Protein AF-A0A395J6R2-F1 (afdb_monomer)

Sequence (219 aa):
MGLDLSGWLDNNPDFTLETESGVTVHLQDKWEYSDIIPLKGLVESKYEFVVHMLEKARDGAREEWFINFMSAVGDPVKKGGSCGESRMNPTVRSKFDWGIKKRYGIIPMDYPELPKDSDLVALMIGCNIETYNPYKTETSLMSLKKNILDTDFPTPIKEMLQENDNDKLHYLMGRQILEAHHETEPGSESIKDEFVKTSATLVTKAFTAFDICPLDKYI

InterPro domains:
  IPR017946 PLC-like phosphodiesterase, TIM beta/alpha-barrel domain superfamily [G3DSA:3.20.20.190] (1-133)

Radius of gyration: 21.24 Å; Cα contacts (8 Å, |Δi|>4): 207; chains: 1; bounding box: 57×48×39 Å

Nearest PDB structures (foldseek):
  2atm-assembly1_A  TM=4.530E-01  e=8.198E+00  Vespula vulgaris
  3nxs-assembly1_A-2  TM=1.986E-01  e=4.940E+00  Mycolicibacterium smegmatis MC2 155

Structure (mmCIF, N/CA/C/O backbone):
data_AF-A0A395J6R2-F1
#
_entry.id   AF-A0A395J6R2-F1
#
loop_
_atom_site.group_PDB
_atom_site.id
_atom_site.type_symbol
_atom_site.label_atom_id
_atom_site.label_alt_id
_atom_site.label_comp_id
_atom_site.label_asym_id
_atom_site.label_entity_id
_atom_site.label_seq_id
_atom_site.pdbx_PDB_ins_code
_atom_site.Cartn_x
_atom_site.Cartn_y
_atom_site.Cartn_z
_atom_site.occupancy
_atom_site.B_iso_or_equiv
_atom_site.auth_seq_id
_atom_site.auth_comp_id
_atom_site.auth_asym_id
_atom_site.auth_atom_id
_atom_site.pdbx_PDB_model_num
ATOM 1 N N . MET A 1 1 ? 2.366 6.967 22.290 1.00 54.06 1 MET A N 1
ATOM 2 C CA . MET A 1 1 ? 2.394 5.525 21.962 1.00 54.06 1 MET A CA 1
ATOM 3 C C . MET A 1 1 ? 3.190 5.350 20.681 1.00 54.06 1 MET A C 1
ATOM 5 O O . MET A 1 1 ? 3.104 6.230 19.833 1.00 54.06 1 MET A O 1
ATOM 9 N N . GLY A 1 2 ? 3.982 4.286 20.561 1.00 76.75 2 GLY A N 1
ATOM 10 C CA . GLY A 1 2 ? 4.777 3.977 19.368 1.00 76.75 2 GLY A CA 1
ATOM 11 C C . GLY A 1 2 ? 4.713 2.484 19.054 1.00 76.75 2 GLY A C 1
ATOM 12 O O . GLY A 1 2 ? 4.334 1.700 19.923 1.00 76.75 2 GLY A O 1
ATOM 13 N N . LEU A 1 3 ? 5.043 2.107 17.818 1.00 84.81 3 LEU A N 1
ATOM 14 C CA . LEU A 1 3 ? 5.215 0.704 17.437 1.00 84.81 3 LEU A CA 1
ATOM 15 C C . LEU A 1 3 ? 6.526 0.185 18.034 1.00 84.81 3 LEU A C 1
ATOM 17 O O . LEU A 1 3 ? 7.556 0.849 17.901 1.00 84.81 3 LEU A O 1
ATOM 21 N N . ASP A 1 4 ? 6.495 -0.988 18.668 1.00 87.38 4 ASP A N 1
ATOM 22 C CA . ASP A 1 4 ? 7.729 -1.698 18.991 1.00 87.38 4 ASP A CA 1
ATOM 23 C C . ASP A 1 4 ? 8.342 -2.230 17.691 1.00 87.38 4 ASP A C 1
ATOM 25 O O . ASP A 1 4 ? 7.798 -3.118 17.034 1.00 87.38 4 ASP A O 1
ATOM 29 N N . LEU A 1 5 ? 9.472 -1.644 17.303 1.00 90.81 5 LEU A N 1
ATOM 30 C CA . LEU A 1 5 ? 10.181 -1.995 16.077 1.00 90.81 5 LEU A CA 1
ATOM 31 C C . LEU A 1 5 ? 11.106 -3.202 16.264 1.00 90.81 5 LEU A C 1
ATOM 33 O O . LEU A 1 5 ? 11.725 -3.635 15.298 1.00 90.81 5 LEU A O 1
ATOM 37 N N . SER A 1 6 ? 11.211 -3.761 17.476 1.00 91.75 6 SER A N 1
ATOM 38 C CA . SER A 1 6 ? 12.058 -4.929 17.741 1.00 91.75 6 SER A CA 1
ATOM 39 C C . SER A 1 6 ? 11.644 -6.161 16.924 1.00 91.75 6 SER A C 1
ATOM 41 O O . SER A 1 6 ? 12.490 -6.989 16.588 1.00 91.75 6 SER A O 1
ATOM 43 N N . GLY A 1 7 ? 10.361 -6.253 16.556 1.00 91.62 7 GLY A N 1
ATOM 44 C CA . GLY A 1 7 ? 9.820 -7.291 15.679 1.00 91.62 7 GLY A CA 1
ATOM 45 C C . GLY A 1 7 ? 9.896 -6.975 14.181 1.00 91.62 7 GLY A C 1
ATOM 46 O O . GLY A 1 7 ? 9.451 -7.797 13.381 1.00 91.62 7 GLY A O 1
ATOM 47 N N . TRP A 1 8 ? 10.407 -5.805 13.777 1.00 95.44 8 TRP A N 1
ATOM 48 C CA . TRP A 1 8 ? 10.474 -5.429 12.364 1.00 95.44 8 TRP A CA 1
ATOM 49 C C . TRP A 1 8 ? 11.476 -6.316 11.629 1.00 95.44 8 TRP A C 1
ATOM 51 O O . TRP A 1 8 ? 12.672 -6.312 11.926 1.00 95.44 8 TRP A O 1
ATOM 61 N N . LEU A 1 9 ? 10.982 -7.091 10.664 1.00 95.88 9 LEU A N 1
ATOM 62 C CA . LEU A 1 9 ? 11.813 -8.004 9.893 1.00 95.88 9 LEU A CA 1
ATOM 63 C C . LEU A 1 9 ? 12.397 -7.277 8.685 1.00 95.88 9 LEU A C 1
ATOM 65 O O . LEU A 1 9 ? 11.661 -6.710 7.880 1.00 95.88 9 LEU A O 1
ATOM 69 N N . ASP A 1 10 ? 13.720 -7.324 8.551 1.00 95.06 10 ASP A N 1
ATOM 70 C CA . ASP A 1 10 ? 14.412 -6.721 7.416 1.00 95.06 10 ASP A CA 1
ATOM 71 C C . ASP A 1 10 ? 14.056 -7.431 6.100 1.00 95.06 10 ASP A C 1
ATOM 73 O O . ASP A 1 10 ? 14.027 -8.665 6.025 1.00 95.06 10 ASP A O 1
ATOM 77 N N . ASN A 1 11 ? 13.794 -6.633 5.063 1.00 94.25 11 ASN A N 1
ATOM 78 C CA . ASN A 1 11 ? 13.577 -7.074 3.687 1.00 94.25 11 ASN A CA 1
ATOM 79 C C . ASN A 1 11 ? 12.521 -8.196 3.545 1.00 94.25 11 ASN A C 1
ATOM 81 O O . ASN A 1 11 ? 12.701 -9.159 2.786 1.00 94.25 11 ASN A O 1
ATOM 85 N N . ASN A 1 12 ? 11.415 -8.086 4.286 1.00 96.44 12 ASN A N 1
ATOM 86 C CA . ASN A 1 12 ? 10.406 -9.134 4.406 1.00 96.44 12 ASN A CA 1
ATOM 87 C C . ASN A 1 12 ? 9.093 -8.765 3.682 1.00 96.44 12 ASN A C 1
ATOM 89 O O . ASN A 1 12 ? 8.535 -7.692 3.918 1.00 96.44 12 ASN A O 1
ATOM 93 N N . PRO A 1 13 ? 8.565 -9.633 2.798 1.00 95.19 13 PRO A N 1
ATOM 94 C CA . PRO A 1 13 ? 7.379 -9.315 2.013 1.00 95.19 13 PRO A CA 1
ATOM 95 C C . PRO A 1 13 ? 6.057 -9.359 2.784 1.00 95.19 13 PRO A C 1
ATOM 97 O O . PRO A 1 13 ? 5.087 -8.811 2.275 1.00 95.19 13 PRO A O 1
ATOM 100 N N . ASP A 1 14 ? 5.982 -10.023 3.938 1.00 96.44 14 ASP A N 1
ATOM 101 C CA . ASP A 1 14 ? 4.726 -10.214 4.671 1.00 96.44 14 ASP A CA 1
ATOM 102 C C . ASP A 1 14 ? 5.025 -10.631 6.117 1.00 96.44 14 ASP A C 1
ATOM 104 O O . ASP A 1 14 ? 5.373 -11.782 6.392 1.00 96.44 14 ASP A O 1
ATOM 108 N N . PHE A 1 15 ? 4.907 -9.692 7.053 1.00 96.75 15 PHE A N 1
ATOM 109 C CA . PHE A 1 15 ? 5.053 -9.968 8.480 1.00 96.75 15 PHE A CA 1
ATOM 110 C C . PHE A 1 15 ? 4.021 -9.207 9.303 1.00 96.75 15 PHE A C 1
ATOM 112 O O . PHE A 1 15 ? 3.272 -8.372 8.800 1.00 96.75 15 PHE A O 1
ATOM 119 N N . THR A 1 16 ? 3.901 -9.565 10.577 1.00 97.00 16 THR A N 1
ATOM 120 C CA . THR A 1 16 ? 2.887 -9.004 11.470 1.00 97.00 16 THR A CA 1
ATOM 121 C C . THR A 1 16 ? 3.512 -8.641 12.804 1.00 97.00 16 THR A C 1
ATOM 123 O O . THR A 1 16 ? 4.334 -9.390 13.330 1.00 97.00 16 THR A O 1
ATOM 126 N N . LEU A 1 17 ? 3.121 -7.486 13.330 1.00 95.56 17 LEU A N 1
ATOM 127 C CA . LEU A 1 17 ? 3.471 -7.003 14.657 1.00 95.56 17 LEU A CA 1
ATOM 128 C C . LEU A 1 17 ? 2.203 -6.936 15.502 1.00 95.56 17 LEU A C 1
ATOM 130 O O . LEU A 1 17 ? 1.142 -6.563 15.006 1.00 95.56 17 LEU A O 1
ATOM 134 N N . GLU A 1 18 ? 2.328 -7.257 16.782 1.00 94.88 18 GLU A N 1
ATOM 135 C CA . GLU A 1 18 ? 1.278 -7.029 17.771 1.00 94.88 18 GLU A CA 1
ATOM 136 C C . GLU A 1 18 ? 1.744 -5.911 18.698 1.00 94.88 18 GLU A C 1
ATOM 138 O O . GLU A 1 18 ? 2.842 -5.970 19.254 1.00 94.88 18 GLU A O 1
ATOM 143 N N . THR A 1 19 ? 0.935 -4.867 18.850 1.00 90.50 19 THR A N 1
ATOM 144 C CA . THR A 1 19 ? 1.230 -3.812 19.823 1.00 90.50 19 THR A CA 1
ATOM 145 C C . THR A 1 19 ? 0.916 -4.283 21.242 1.00 90.50 19 THR A C 1
ATOM 147 O O . THR A 1 19 ? 0.110 -5.187 21.451 1.00 90.50 19 THR A O 1
ATOM 150 N N . GLU A 1 20 ? 1.459 -3.600 22.254 1.00 89.94 20 GLU A N 1
ATOM 151 C CA . GLU A 1 20 ? 1.103 -3.850 23.664 1.00 89.94 20 GLU A CA 1
ATOM 152 C C . GLU A 1 20 ? -0.405 -3.697 23.943 1.00 89.94 20 GLU A C 1
ATOM 154 O O . GLU A 1 20 ? -0.937 -4.286 24.882 1.00 89.94 20 GLU A O 1
ATOM 159 N N . SER A 1 21 ? -1.107 -2.913 23.117 1.00 89.69 21 SER A N 1
ATOM 160 C CA . SER A 1 21 ? -2.558 -2.720 23.177 1.00 89.69 21 SER A CA 1
ATOM 161 C C . SER A 1 21 ? -3.366 -3.785 22.423 1.00 89.69 21 SER A C 1
ATOM 163 O O . SER A 1 21 ? -4.586 -3.654 22.341 1.00 89.69 21 SER A O 1
ATOM 165 N N . GLY A 1 22 ? -2.716 -4.813 21.867 1.00 91.06 22 GLY A N 1
ATOM 166 C CA . GLY A 1 22 ? -3.361 -5.892 21.117 1.00 91.06 22 GLY A CA 1
ATOM 167 C C . GLY A 1 22 ? -3.818 -5.494 19.712 1.00 91.06 22 GLY A C 1
ATOM 168 O O . GLY A 1 22 ? -4.747 -6.097 19.183 1.00 91.06 22 GLY A O 1
ATOM 169 N N . VAL A 1 23 ? -3.220 -4.455 19.118 1.00 92.00 23 VAL A N 1
ATOM 170 C CA . VAL A 1 23 ? -3.475 -4.091 17.718 1.00 92.00 23 VAL A CA 1
ATOM 171 C C . VAL A 1 23 ? -2.556 -4.913 16.825 1.00 92.00 23 VAL A C 1
ATOM 173 O O . VAL A 1 23 ? -1.333 -4.847 16.960 1.00 92.00 23 VAL A O 1
ATOM 176 N N . THR A 1 24 ? -3.148 -5.642 15.885 1.00 96.25 24 THR A N 1
ATOM 177 C CA . THR A 1 24 ? -2.422 -6.400 14.866 1.00 96.25 24 THR A CA 1
ATOM 178 C C . THR A 1 24 ? -2.091 -5.489 13.681 1.00 96.25 24 THR A C 1
ATOM 180 O O . THR A 1 24 ? -2.974 -4.871 13.079 1.00 96.25 24 THR A O 1
ATOM 183 N N . VAL A 1 25 ? -0.806 -5.391 13.341 1.00 97.19 25 VAL A N 1
ATOM 184 C CA . VAL A 1 25 ? -0.290 -4.593 12.223 1.00 97.19 25 VAL A CA 1
ATOM 185 C C . VAL A 1 25 ? 0.370 -5.525 11.219 1.00 97.19 25 VAL A C 1
ATOM 187 O O . VAL A 1 25 ? 1.369 -6.159 11.537 1.00 97.19 25 VAL A O 1
ATOM 190 N N . HIS A 1 26 ? -0.155 -5.591 10.002 1.00 98.00 26 HIS A N 1
ATOM 191 C CA . HIS A 1 26 ? 0.427 -6.323 8.882 1.00 98.00 26 HIS A CA 1
ATOM 192 C C . HIS A 1 26 ? 1.330 -5.401 8.063 1.00 98.00 26 HIS A C 1
ATOM 194 O O . HIS A 1 26 ? 0.938 -4.282 7.724 1.00 98.00 26 HIS A O 1
ATOM 200 N N . LEU A 1 27 ? 2.533 -5.865 7.734 1.00 97.69 27 LEU A N 1
ATOM 201 C CA . LEU A 1 27 ? 3.539 -5.084 7.025 1.00 97.69 27 LEU A CA 1
ATOM 202 C C . LEU A 1 27 ? 4.103 -5.841 5.824 1.00 97.69 27 LEU A C 1
ATOM 204 O O . LEU A 1 27 ? 4.350 -7.045 5.878 1.00 97.69 27 LEU A O 1
ATOM 208 N N . GLN A 1 28 ? 4.322 -5.095 4.746 1.00 97.56 28 GLN A N 1
ATOM 209 C CA . GLN A 1 28 ? 5.011 -5.513 3.528 1.00 97.56 28 GLN A CA 1
ATOM 210 C C . GLN A 1 28 ? 6.213 -4.580 3.362 1.00 97.56 28 GLN A C 1
ATOM 212 O O . GLN A 1 28 ? 6.020 -3.408 3.051 1.00 97.56 28 GLN A O 1
ATOM 217 N N . ASP A 1 29 ? 7.434 -5.081 3.563 1.00 96.69 29 ASP A N 1
ATOM 218 C CA . ASP A 1 29 ? 8.677 -4.295 3.471 1.00 96.69 29 ASP A CA 1
ATOM 219 C C . ASP A 1 29 ? 9.783 -5.051 2.708 1.00 96.69 29 ASP A C 1
ATOM 221 O O . ASP A 1 29 ? 10.951 -5.122 3.089 1.00 96.69 29 ASP A O 1
ATOM 225 N N . LYS A 1 30 ? 9.408 -5.676 1.585 1.00 95.19 30 LYS A N 1
ATOM 226 C CA . LYS A 1 30 ? 10.382 -6.231 0.631 1.00 95.19 30 LYS A CA 1
ATOM 227 C C . LYS A 1 30 ? 10.974 -5.097 -0.203 1.00 95.19 30 LYS A C 1
ATOM 229 O O . LYS A 1 30 ? 10.394 -4.747 -1.238 1.00 95.19 30 LYS A O 1
ATOM 234 N N . TRP A 1 31 ? 12.088 -4.524 0.239 1.00 91.81 31 TRP A N 1
ATOM 235 C CA . TRP A 1 31 ? 12.719 -3.377 -0.419 1.00 91.81 31 TRP A CA 1
ATOM 236 C C . TRP A 1 31 ? 13.971 -3.751 -1.229 1.00 91.81 31 TRP A C 1
ATOM 238 O O . TRP A 1 31 ? 14.209 -3.131 -2.261 1.00 91.81 31 TRP A O 1
ATOM 248 N N . GLU A 1 32 ? 14.731 -4.778 -0.841 1.00 89.56 32 GLU A N 1
ATOM 249 C CA . GLU A 1 32 ? 16.011 -5.124 -1.478 1.00 89.56 32 GLU A CA 1
ATOM 250 C C . GLU A 1 32 ? 15.903 -6.346 -2.406 1.00 89.56 32 GLU A C 1
ATOM 252 O O . GLU A 1 32 ? 15.425 -7.422 -2.022 1.00 89.56 32 GLU A O 1
ATOM 257 N N . TYR A 1 33 ? 16.434 -6.187 -3.621 1.00 86.62 33 TYR A N 1
ATOM 258 C CA . TYR A 1 33 ? 16.536 -7.220 -4.651 1.00 86.62 33 TYR A CA 1
ATOM 259 C C . TYR A 1 33 ? 18.014 -7.442 -5.005 1.00 86.62 33 TYR A C 1
ATOM 261 O O . TYR A 1 33 ? 18.648 -6.583 -5.616 1.00 86.62 33 TYR A O 1
ATOM 269 N N . SER A 1 34 ? 18.558 -8.594 -4.595 1.00 72.12 34 SER A N 1
ATOM 270 C CA . SER A 1 34 ? 19.994 -8.919 -4.643 1.00 72.12 34 SER A CA 1
ATOM 271 C C . SER A 1 34 ? 20.521 -9.291 -6.030 1.00 72.12 34 SER A C 1
ATOM 273 O O . SER A 1 34 ? 21.713 -9.152 -6.300 1.00 72.12 34 SER A O 1
ATOM 275 N N . ASP A 1 35 ? 19.653 -9.785 -6.912 1.00 76.12 35 ASP A N 1
ATOM 276 C CA . ASP A 1 35 ? 20.041 -10.181 -8.261 1.00 76.12 35 ASP A CA 1
ATOM 277 C C . ASP A 1 35 ? 19.964 -8.994 -9.225 1.00 76.12 35 ASP A C 1
ATOM 279 O O . ASP A 1 35 ? 19.146 -8.084 -9.072 1.00 76.12 35 ASP A O 1
ATOM 283 N N . ILE A 1 36 ? 20.789 -9.023 -10.278 1.00 75.19 36 ILE A N 1
ATOM 284 C CA . ILE A 1 36 ? 20.679 -8.080 -11.397 1.00 75.19 36 ILE A CA 1
ATOM 285 C C . ILE A 1 36 ? 19.388 -8.403 -12.157 1.00 75.19 36 ILE A C 1
ATOM 287 O O . ILE A 1 36 ? 19.389 -9.110 -13.166 1.00 75.19 36 ILE A O 1
ATOM 291 N N . ILE A 1 37 ? 18.272 -7.886 -11.661 1.00 78.62 37 ILE A N 1
ATOM 292 C CA . ILE A 1 37 ? 16.962 -8.034 -12.274 1.00 78.62 37 ILE A CA 1
ATOM 293 C C . ILE A 1 37 ? 16.722 -6.797 -13.149 1.00 78.62 37 ILE A C 1
ATOM 295 O O . ILE A 1 37 ? 16.929 -5.663 -12.706 1.00 78.62 37 ILE A O 1
ATOM 299 N N . PRO A 1 38 ? 16.297 -6.962 -14.415 1.00 83.62 38 PRO A N 1
ATOM 300 C CA . PRO A 1 38 ? 15.843 -5.835 -15.216 1.00 83.62 38 PRO A CA 1
ATOM 301 C C . PRO A 1 38 ? 14.736 -5.073 -14.484 1.00 83.62 38 PRO A C 1
ATOM 303 O O . PRO A 1 38 ? 13.875 -5.690 -13.867 1.00 83.62 38 PRO A O 1
ATOM 306 N N . LEU A 1 39 ? 14.682 -3.748 -14.639 1.00 82.56 39 LEU A N 1
ATOM 307 C CA . LEU A 1 39 ? 13.658 -2.900 -14.013 1.00 82.56 39 LEU A CA 1
ATOM 308 C C . LEU A 1 39 ? 12.234 -3.472 -14.129 1.00 82.56 39 LEU A C 1
ATOM 310 O O . LEU A 1 39 ? 11.468 -3.448 -13.173 1.00 82.56 39 LEU A O 1
ATOM 314 N N . LYS A 1 40 ? 11.886 -4.019 -15.299 1.00 86.00 40 LYS A N 1
ATOM 315 C CA . LYS A 1 40 ? 10.589 -4.662 -15.519 1.00 86.00 40 LYS A CA 1
ATOM 316 C C . LYS A 1 40 ? 10.335 -5.818 -14.538 1.00 86.00 40 LYS A C 1
ATOM 318 O O . LYS A 1 40 ? 9.261 -5.863 -13.959 1.00 86.00 40 LYS A O 1
ATOM 323 N N . GLY A 1 41 ? 11.316 -6.698 -14.335 1.00 87.25 41 GLY A N 1
ATOM 324 C CA . GLY A 1 41 ? 11.200 -7.827 -13.410 1.00 87.25 41 GLY A CA 1
ATOM 325 C C . GLY A 1 41 ? 11.157 -7.391 -11.944 1.00 87.25 41 GLY A C 1
ATOM 326 O O . GLY A 1 41 ? 10.412 -7.974 -11.167 1.00 87.25 41 GLY A O 1
ATOM 327 N N . LEU A 1 42 ? 11.881 -6.325 -11.578 1.00 88.81 42 LEU A N 1
ATOM 328 C CA . LEU A 1 42 ? 11.790 -5.732 -10.238 1.00 88.81 42 LEU A CA 1
ATOM 329 C C . LEU A 1 42 ? 10.377 -5.200 -9.982 1.00 88.81 42 LEU A C 1
ATOM 331 O O . LEU A 1 42 ? 9.774 -5.525 -8.964 1.00 88.81 42 LEU A O 1
ATOM 335 N N . VAL A 1 43 ? 9.831 -4.424 -10.926 1.00 90.31 43 VAL A N 1
ATOM 336 C CA . VAL A 1 43 ? 8.470 -3.883 -10.813 1.00 90.31 43 VAL A CA 1
ATOM 337 C C . VAL A 1 43 ? 7.442 -5.008 -10.755 1.00 90.31 43 VAL A C 1
ATOM 339 O O . VAL A 1 43 ? 6.553 -4.940 -9.922 1.00 90.31 43 VAL A O 1
ATOM 342 N N . GLU A 1 44 ? 7.560 -6.041 -11.592 1.00 91.75 44 GLU A N 1
ATOM 343 C CA . GLU A 1 44 ? 6.645 -7.192 -11.576 1.00 91.75 44 GLU A CA 1
ATOM 344 C C . GLU A 1 44 ? 6.683 -7.934 -10.233 1.00 91.75 44 GLU A C 1
ATOM 346 O O . GLU A 1 44 ? 5.631 -8.140 -9.636 1.00 91.75 44 GLU A O 1
ATOM 351 N N . SER A 1 45 ? 7.870 -8.245 -9.704 1.00 92.25 45 SER A N 1
ATOM 352 C CA . SER A 1 45 ? 7.992 -8.952 -8.423 1.00 92.25 45 SER A CA 1
ATOM 353 C C . SER A 1 45 ? 7.509 -8.114 -7.236 1.00 92.25 45 SER A C 1
ATOM 355 O O . SER A 1 45 ? 6.758 -8.606 -6.397 1.00 92.25 45 SER A O 1
ATOM 357 N N . LYS A 1 46 ? 7.883 -6.831 -7.169 1.00 94.75 46 LYS A N 1
ATOM 358 C CA . LYS A 1 46 ? 7.425 -5.943 -6.093 1.00 94.75 46 LYS A CA 1
ATOM 359 C C . LYS A 1 46 ? 5.921 -5.684 -6.172 1.00 94.75 46 LYS A C 1
ATOM 361 O O . LYS A 1 46 ? 5.264 -5.635 -5.135 1.00 94.75 46 LYS A O 1
ATOM 366 N N . TYR A 1 47 ? 5.375 -5.552 -7.381 1.00 95.75 47 TYR A N 1
ATOM 367 C CA . TYR A 1 47 ? 3.944 -5.362 -7.606 1.00 95.75 47 TYR A CA 1
ATOM 368 C C . TYR A 1 47 ? 3.116 -6.495 -6.991 1.00 95.75 47 TYR A C 1
ATOM 370 O O . TYR A 1 47 ? 2.106 -6.208 -6.358 1.00 95.75 47 TYR A O 1
ATOM 378 N N . GLU A 1 48 ? 3.551 -7.752 -7.109 1.00 96.94 48 GLU A N 1
ATOM 379 C CA . GLU A 1 48 ? 2.843 -8.892 -6.509 1.00 96.94 48 GLU A CA 1
ATOM 380 C C . GLU A 1 48 ? 2.728 -8.765 -4.984 1.00 96.94 48 GLU A C 1
ATOM 382 O O . GLU A 1 48 ? 1.638 -8.932 -4.436 1.00 96.94 48 GLU A O 1
ATOM 387 N N . PHE A 1 49 ? 3.811 -8.389 -4.295 1.00 97.31 49 PHE A N 1
ATOM 388 C CA . PHE A 1 49 ? 3.768 -8.180 -2.844 1.00 97.31 49 PHE A CA 1
ATOM 389 C C . PHE A 1 49 ? 2.882 -6.998 -2.446 1.00 97.31 49 PHE A C 1
ATOM 391 O O . PHE A 1 49 ? 2.122 -7.093 -1.481 1.00 97.31 49 PHE A O 1
ATOM 398 N N . VAL A 1 50 ? 2.955 -5.897 -3.202 1.00 97.31 50 VAL A N 1
ATOM 399 C CA . VAL A 1 50 ? 2.118 -4.717 -2.963 1.00 97.31 50 VAL A CA 1
ATOM 400 C C . VAL A 1 50 ? 0.644 -5.077 -3.130 1.00 97.31 50 VAL A C 1
ATOM 402 O O . VAL A 1 50 ? -0.148 -4.790 -2.237 1.00 97.31 50 VAL A O 1
ATOM 405 N N . VAL A 1 51 ? 0.267 -5.736 -4.228 1.00 97.88 51 VAL A N 1
ATOM 406 C CA . VAL A 1 51 ? -1.122 -6.146 -4.485 1.00 97.88 51 VAL A CA 1
ATOM 407 C C . VAL A 1 51 ? -1.633 -7.080 -3.401 1.00 97.88 51 VAL A C 1
ATOM 409 O O . VAL A 1 51 ? -2.706 -6.830 -2.864 1.00 97.88 51 VAL A O 1
ATOM 412 N N . HIS A 1 52 ? -0.853 -8.090 -3.020 1.00 98.12 52 HIS A N 1
ATOM 413 C CA . HIS A 1 52 ? -1.237 -9.019 -1.957 1.00 98.12 52 HIS A CA 1
ATOM 414 C C . HIS A 1 52 ? -1.581 -8.292 -0.649 1.00 98.12 52 HIS A C 1
ATOM 416 O O . HIS A 1 52 ? -2.608 -8.573 -0.030 1.00 98.12 52 HIS A O 1
ATOM 422 N N . MET A 1 53 ? -0.780 -7.299 -0.249 1.00 98.25 53 MET A N 1
ATOM 423 C CA . MET A 1 53 ? -1.062 -6.514 0.956 1.00 98.25 53 MET A CA 1
ATOM 424 C C . MET A 1 53 ? -2.247 -5.543 0.778 1.00 98.25 53 MET A C 1
ATOM 426 O O . MET A 1 53 ? -3.010 -5.341 1.722 1.00 98.25 53 MET A O 1
ATOM 430 N N . LEU A 1 54 ? -2.466 -4.984 -0.422 1.00 98.00 54 LEU A N 1
ATOM 431 C CA . LEU A 1 54 ? -3.665 -4.182 -0.726 1.00 98.00 54 LEU A CA 1
ATOM 432 C C . LEU A 1 54 ? -4.947 -5.020 -0.622 1.00 98.00 54 LEU A C 1
ATOM 434 O O . LEU A 1 54 ? -5.945 -4.548 -0.081 1.00 98.00 54 LEU A O 1
ATOM 438 N N . GLU A 1 55 ? -4.929 -6.255 -1.122 1.00 97.81 55 GLU A N 1
ATOM 439 C CA . GLU A 1 55 ? -6.064 -7.179 -1.036 1.00 97.81 55 GLU A CA 1
ATOM 440 C C . GLU A 1 55 ? -6.323 -7.616 0.405 1.00 97.81 55 GLU A C 1
ATOM 442 O O . GLU A 1 55 ? -7.463 -7.561 0.866 1.00 97.81 55 GLU A O 1
ATOM 447 N N . LYS A 1 56 ? -5.265 -7.935 1.161 1.00 97.81 56 LYS A N 1
ATOM 448 C CA . LYS A 1 56 ? -5.372 -8.168 2.606 1.00 97.81 56 LYS A CA 1
ATOM 449 C C . LYS A 1 56 ? -6.005 -6.980 3.330 1.00 97.81 56 LYS A C 1
ATOM 451 O O . LYS A 1 56 ? -6.926 -7.175 4.112 1.00 97.81 56 LYS A O 1
ATOM 456 N N . ALA A 1 57 ? -5.577 -5.752 3.040 1.00 97.38 57 ALA A N 1
ATOM 457 C CA . ALA A 1 57 ? -6.141 -4.555 3.666 1.00 97.38 57 ALA A CA 1
ATOM 458 C C . ALA A 1 57 ? -7.619 -4.324 3.301 1.00 97.38 57 ALA A C 1
ATOM 460 O O . ALA A 1 57 ? -8.410 -3.888 4.152 1.00 97.38 57 ALA A O 1
ATOM 461 N N . ARG A 1 58 ? -7.978 -4.638 2.046 1.00 96.12 58 ARG A N 1
ATOM 462 C CA . ARG A 1 58 ? -9.340 -4.550 1.500 1.00 96.12 58 ARG A CA 1
ATOM 463 C C . ARG A 1 58 ? -10.303 -5.482 2.220 1.00 96.12 58 ARG A C 1
ATOM 465 O O . ARG A 1 58 ? -11.447 -5.086 2.454 1.00 96.12 58 ARG A O 1
ATOM 472 N N . ASP A 1 59 ? -9.834 -6.682 2.542 1.00 96.50 59 ASP A N 1
ATOM 473 C CA . ASP A 1 59 ? -10.652 -7.771 3.074 1.00 96.50 59 ASP A CA 1
ATOM 474 C C . ASP A 1 59 ? -10.451 -7.989 4.594 1.00 96.50 59 ASP A C 1
ATOM 476 O O . ASP A 1 59 ? -11.206 -8.738 5.213 1.00 96.50 59 ASP A O 1
ATOM 480 N N . GLY A 1 60 ? -9.473 -7.311 5.206 1.00 95.31 60 GLY A N 1
ATOM 481 C CA . GLY A 1 60 ? -9.120 -7.425 6.624 1.00 95.31 60 GLY A CA 1
ATOM 482 C C . GLY A 1 60 ? -10.103 -6.761 7.594 1.00 95.31 60 GLY A C 1
ATOM 483 O O . GLY A 1 60 ? -10.959 -5.958 7.207 1.00 95.31 60 GLY A O 1
ATOM 484 N N . ALA A 1 61 ? -9.942 -7.044 8.888 1.00 94.56 61 ALA A N 1
ATOM 485 C CA . ALA A 1 61 ? -10.808 -6.534 9.955 1.00 94.56 61 ALA A CA 1
ATOM 486 C C . ALA A 1 61 ? -10.535 -5.055 10.275 1.00 94.56 61 ALA A C 1
ATOM 488 O O . ALA A 1 61 ? -9.424 -4.561 10.081 1.00 94.56 61 ALA A O 1
ATOM 489 N N . ARG A 1 62 ? -11.534 -4.311 10.771 1.00 90.94 62 ARG A N 1
ATOM 490 C CA . ARG A 1 62 ? -11.426 -2.852 10.993 1.00 90.94 62 ARG A CA 1
ATOM 491 C C . ARG A 1 62 ? -10.332 -2.489 12.004 1.00 90.94 62 ARG A C 1
ATOM 493 O O . ARG A 1 62 ? -9.747 -1.415 11.909 1.00 90.94 62 ARG A O 1
ATOM 500 N N . GLU A 1 63 ? -10.076 -3.392 12.937 1.00 92.81 63 GLU A N 1
ATOM 501 C CA . GLU A 1 63 ? -9.122 -3.278 14.034 1.00 92.81 63 GLU A CA 1
ATOM 502 C C . GLU A 1 63 ? -7.680 -3.580 13.593 1.00 92.81 63 GLU A C 1
ATOM 504 O O . GLU A 1 63 ? -6.738 -3.187 14.278 1.00 92.81 63 GLU A O 1
ATOM 509 N N . GLU A 1 64 ? -7.508 -4.228 12.438 1.00 95.62 64 GLU A N 1
ATOM 510 C CA . GLU A 1 64 ? -6.207 -4.538 11.847 1.00 95.62 64 GLU A CA 1
ATOM 511 C C . GLU A 1 64 ? -5.661 -3.348 11.053 1.00 95.62 64 GLU A C 1
ATOM 513 O O . GLU A 1 64 ? -6.389 -2.641 10.340 1.00 95.62 64 GLU A O 1
ATOM 518 N N . TRP A 1 65 ? -4.349 -3.157 11.150 1.00 96.88 65 TRP A N 1
ATOM 519 C CA . TRP A 1 65 ? -3.610 -2.128 10.430 1.00 96.88 65 TRP A CA 1
ATOM 520 C C . TRP A 1 65 ? -2.766 -2.765 9.337 1.00 96.88 65 TRP A C 1
ATOM 522 O O . TRP A 1 65 ? -2.261 -3.870 9.494 1.00 96.88 65 TRP A O 1
ATOM 532 N N . PHE A 1 66 ? -2.593 -2.050 8.232 1.00 97.81 66 PHE A N 1
ATOM 533 C CA . PHE A 1 66 ? -1.853 -2.533 7.071 1.00 97.81 66 PHE A CA 1
ATOM 534 C C . PHE A 1 66 ? -0.890 -1.440 6.628 1.00 97.81 66 PHE A C 1
ATOM 536 O O . PHE A 1 66 ? -1.323 -0.309 6.401 1.00 97.81 66 PHE A O 1
ATOM 543 N N . ILE A 1 67 ? 0.397 -1.764 6.525 1.00 97.75 67 ILE A N 1
ATOM 544 C CA . ILE A 1 67 ? 1.447 -0.863 6.047 1.00 97.75 67 ILE A CA 1
ATOM 545 C C . ILE A 1 67 ? 2.118 -1.520 4.844 1.00 97.75 67 ILE A C 1
ATOM 547 O O . ILE A 1 67 ? 2.679 -2.610 4.947 1.00 97.75 67 ILE A O 1
ATOM 551 N N . ASN A 1 68 ? 2.039 -0.865 3.693 1.00 97.88 68 ASN A N 1
ATOM 552 C CA . ASN A 1 68 ? 2.436 -1.444 2.419 1.00 97.88 68 ASN A CA 1
ATOM 553 C C . ASN A 1 68 ? 3.432 -0.538 1.697 1.00 97.88 68 ASN A C 1
ATOM 555 O O . ASN A 1 68 ? 3.037 0.430 1.046 1.00 97.88 68 ASN A O 1
ATOM 559 N N . PHE A 1 69 ? 4.723 -0.826 1.840 1.00 96.62 69 PHE A N 1
ATOM 560 C CA . PHE A 1 69 ? 5.766 -0.019 1.220 1.00 96.62 69 PHE A CA 1
ATOM 561 C C . PHE A 1 69 ? 5.805 -0.284 -0.283 1.00 96.62 69 PHE A C 1
ATOM 563 O O . PHE A 1 69 ? 6.091 -1.392 -0.720 1.00 96.62 69 PHE A O 1
ATOM 570 N N . MET A 1 70 ? 5.574 0.737 -1.106 1.00 94.12 70 MET A N 1
ATOM 571 C CA . MET A 1 70 ? 5.701 0.600 -2.564 1.00 94.12 70 MET A CA 1
ATOM 572 C C . MET A 1 70 ? 7.144 0.766 -3.055 1.00 94.12 70 MET A C 1
ATOM 574 O O . MET A 1 70 ? 7.460 0.372 -4.180 1.00 94.12 70 MET A O 1
ATOM 578 N N . SER A 1 71 ? 8.015 1.312 -2.209 1.00 90.94 71 SER A N 1
ATOM 579 C CA . SER A 1 71 ? 9.429 1.538 -2.489 1.00 90.94 71 SER A CA 1
ATOM 580 C C . SER A 1 71 ? 10.210 0.229 -2.631 1.00 90.94 71 SER A C 1
ATOM 582 O O . SER A 1 71 ? 9.917 -0.789 -1.992 1.00 90.94 71 SER A O 1
ATOM 584 N N . ALA A 1 72 ? 11.203 0.243 -3.518 1.00 89.00 72 ALA A N 1
ATOM 585 C CA . ALA A 1 72 ? 12.141 -0.854 -3.712 1.00 89.00 72 ALA A CA 1
ATOM 586 C C . ALA A 1 72 ? 13.433 -0.340 -4.351 1.00 89.00 72 ALA A C 1
ATOM 588 O O . ALA A 1 72 ? 13.405 0.498 -5.254 1.00 89.00 72 ALA A O 1
ATOM 589 N N . VAL A 1 73 ? 14.561 -0.908 -3.9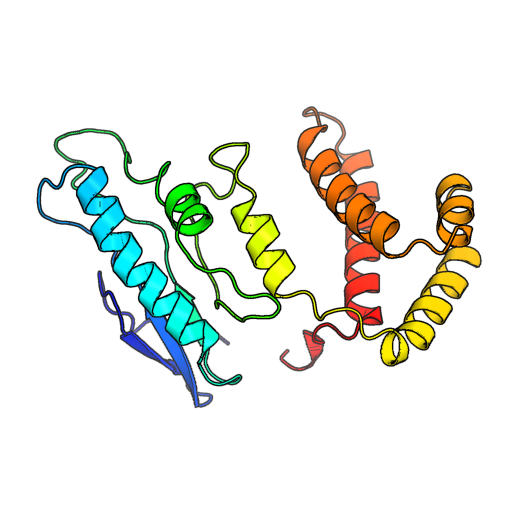36 1.00 83.00 73 VAL A N 1
ATOM 590 C CA . VAL A 1 73 ? 15.883 -0.625 -4.493 1.00 83.00 73 VAL A CA 1
ATOM 591 C C . VAL A 1 73 ? 16.445 -1.879 -5.162 1.00 83.00 73 VAL A C 1
ATOM 593 O O . VAL A 1 73 ? 16.319 -3.000 -4.665 1.00 83.00 73 VAL A O 1
ATOM 596 N N . GLY A 1 74 ? 17.061 -1.689 -6.327 1.00 75.25 74 GLY A N 1
ATOM 597 C CA . GLY A 1 74 ? 17.937 -2.692 -6.938 1.00 75.25 74 GLY A CA 1
ATOM 598 C C . GLY A 1 74 ? 19.399 -2.402 -6.599 1.00 75.25 74 GLY A C 1
ATOM 599 O O . GLY A 1 74 ? 19.703 -1.300 -6.145 1.00 75.25 74 GLY A O 1
ATOM 600 N N . ASP A 1 75 ? 20.297 -3.362 -6.854 1.00 63.41 75 ASP A N 1
ATOM 601 C CA . ASP A 1 75 ? 21.744 -3.216 -6.616 1.00 63.41 75 ASP A CA 1
ATOM 602 C C . ASP A 1 75 ? 22.295 -1.885 -7.195 1.00 63.41 75 ASP A C 1
ATOM 604 O O . ASP A 1 75 ? 22.375 -1.721 -8.424 1.00 63.41 75 ASP A O 1
ATOM 608 N N . PRO A 1 76 ? 22.697 -0.928 -6.333 1.00 55.28 76 PRO A N 1
ATOM 609 C CA . PRO A 1 76 ? 23.158 0.392 -6.755 1.00 55.28 76 PRO A CA 1
ATOM 610 C C . PRO A 1 76 ? 24.560 0.360 -7.385 1.00 55.28 76 PRO A C 1
ATOM 612 O O . PRO A 1 76 ? 24.967 1.327 -8.033 1.00 55.28 76 PRO A O 1
ATOM 615 N N . VAL A 1 77 ? 25.316 -0.736 -7.231 1.00 51.16 77 VAL A N 1
ATOM 616 C CA . VAL A 1 77 ? 26.763 -0.773 -7.501 1.00 51.16 77 VAL A CA 1
ATOM 617 C C . VAL A 1 77 ? 27.096 -0.856 -8.997 1.00 51.16 77 VAL A C 1
ATOM 619 O O . VAL A 1 77 ? 28.214 -0.528 -9.395 1.00 51.16 77 VAL A O 1
ATOM 622 N N . LYS A 1 78 ? 26.149 -1.229 -9.874 1.00 53.56 78 LYS A N 1
ATOM 623 C CA . LYS A 1 78 ? 26.419 -1.346 -11.328 1.00 53.56 78 LYS A CA 1
ATOM 624 C C . LYS A 1 78 ? 25.652 -0.387 -12.231 1.00 53.56 78 LYS A C 1
ATOM 626 O O . LYS A 1 78 ? 26.046 -0.225 -13.387 1.00 53.56 78 LYS A O 1
ATOM 631 N N . LYS A 1 79 ? 24.605 0.280 -11.743 1.00 46.16 79 LYS A N 1
ATOM 632 C CA . LYS A 1 79 ? 23.901 1.346 -12.472 1.00 46.16 79 LYS A CA 1
ATOM 633 C C . LYS A 1 79 ? 23.414 2.375 -11.457 1.00 46.16 79 LYS A C 1
ATOM 635 O O . LYS A 1 79 ? 22.441 2.124 -10.764 1.00 46.16 79 LYS A O 1
ATOM 640 N N . GLY A 1 80 ? 24.112 3.508 -11.370 1.00 43.75 80 GLY A N 1
ATOM 641 C CA . GLY A 1 80 ? 23.818 4.616 -10.455 1.00 43.75 80 GLY A CA 1
ATOM 642 C C . GLY A 1 80 ? 22.511 5.338 -10.778 1.00 43.75 80 GLY A C 1
ATOM 643 O O . GLY A 1 80 ? 22.517 6.481 -11.220 1.00 43.75 80 GLY A O 1
ATOM 644 N N . GLY A 1 81 ? 21.390 4.660 -10.585 1.00 47.28 81 GLY A N 1
ATOM 645 C CA . GLY A 1 81 ? 20.070 5.224 -10.755 1.00 47.28 81 GLY A CA 1
ATOM 646 C C . GLY A 1 81 ? 19.061 4.309 -10.102 1.00 47.28 81 GLY A C 1
ATOM 647 O O . GLY A 1 81 ? 18.985 3.120 -10.406 1.00 47.28 81 GLY A O 1
ATOM 648 N N . SER A 1 82 ? 18.268 4.889 -9.226 1.00 52.44 82 SER A N 1
ATOM 649 C CA . SER A 1 82 ? 17.095 4.325 -8.593 1.00 52.44 82 SER A CA 1
ATOM 650 C C . SER A 1 82 ? 15.954 4.104 -9.606 1.00 52.44 82 SER A C 1
ATOM 652 O O . SER A 1 82 ? 14.827 4.571 -9.495 1.00 52.44 82 SER A O 1
ATOM 654 N N . CYS A 1 83 ? 16.251 3.364 -10.678 1.00 48.69 83 CYS A N 1
ATOM 655 C CA . CYS A 1 83 ? 15.398 3.242 -11.855 1.00 48.69 83 CYS A CA 1
ATOM 656 C C . CYS A 1 83 ? 14.052 2.539 -11.588 1.00 48.69 83 CYS A C 1
ATOM 658 O O . CYS A 1 83 ? 13.196 2.569 -12.470 1.00 48.69 83 CYS A O 1
ATOM 660 N N . GLY A 1 84 ? 13.857 1.943 -10.402 1.00 51.19 84 GLY A N 1
ATOM 661 C CA . GLY A 1 84 ? 12.582 1.414 -9.887 1.00 51.19 84 GLY A CA 1
ATOM 662 C C . GLY A 1 84 ? 11.477 2.462 -9.725 1.00 51.19 84 GLY A C 1
ATOM 663 O O . GLY A 1 84 ? 10.299 2.170 -9.939 1.00 51.19 84 GLY A O 1
ATOM 664 N N . GLU A 1 85 ? 11.872 3.692 -9.404 1.00 57.81 85 GLU A N 1
ATOM 665 C CA . GLU A 1 85 ? 11.028 4.682 -8.724 1.00 57.81 85 GLU A CA 1
ATOM 666 C C . GLU A 1 85 ? 9.913 5.269 -9.596 1.00 57.81 85 GLU A C 1
ATOM 668 O O . GLU A 1 85 ? 8.829 5.571 -9.114 1.00 57.81 85 GLU A O 1
ATOM 673 N N . SER A 1 86 ? 10.108 5.363 -10.913 1.00 64.19 86 SER A N 1
ATOM 674 C CA . SER A 1 86 ? 9.125 6.004 -11.802 1.00 64.19 86 SER A CA 1
ATOM 675 C C . SER A 1 86 ? 7.983 5.081 -12.252 1.00 64.19 86 SER A C 1
ATOM 677 O O . SER A 1 86 ? 7.034 5.556 -12.881 1.00 64.19 86 SER A O 1
ATOM 679 N N . ARG A 1 87 ? 8.065 3.763 -12.016 1.00 85.75 87 ARG A N 1
ATOM 680 C CA . ARG A 1 87 ? 7.139 2.801 -12.647 1.00 85.75 87 ARG A CA 1
ATOM 681 C C . ARG A 1 87 ? 6.203 2.085 -11.693 1.00 85.75 87 ARG A C 1
ATOM 683 O O . ARG A 1 87 ? 5.184 1.587 -12.171 1.00 85.75 87 ARG A O 1
ATOM 690 N N . MET A 1 88 ? 6.494 2.046 -10.395 1.00 91.25 88 MET A N 1
ATOM 691 C CA . MET A 1 88 ? 5.625 1.348 -9.448 1.00 91.25 88 MET A CA 1
ATOM 692 C C . MET A 1 88 ? 4.256 2.031 -9.336 1.00 91.25 88 MET A C 1
ATOM 694 O O . MET A 1 88 ? 3.243 1.382 -9.598 1.00 91.25 88 MET A O 1
ATOM 698 N N . ASN A 1 89 ? 4.222 3.345 -9.078 1.00 92.94 89 ASN A N 1
ATOM 699 C CA . ASN A 1 89 ? 2.971 4.100 -8.913 1.00 92.94 89 ASN A CA 1
ATOM 700 C C . ASN A 1 89 ? 2.050 3.974 -10.150 1.00 92.94 89 ASN A C 1
ATOM 702 O O . ASN A 1 89 ? 0.917 3.511 -9.990 1.00 92.94 89 ASN A O 1
ATOM 706 N N . PRO A 1 90 ? 2.510 4.226 -11.400 1.00 93.31 90 PRO A N 1
ATOM 707 C CA . PRO A 1 90 ? 1.685 3.995 -12.594 1.00 93.31 90 PRO A CA 1
ATOM 708 C C . PRO A 1 90 ? 1.221 2.550 -12.769 1.00 93.31 90 PRO A C 1
ATOM 710 O O . PRO A 1 90 ? 0.116 2.301 -13.255 1.00 93.31 90 PRO A O 1
ATOM 713 N N . THR A 1 91 ? 2.062 1.577 -12.408 1.00 94.62 91 THR A N 1
ATOM 714 C CA . THR A 1 91 ? 1.732 0.155 -12.564 1.00 94.62 91 THR A CA 1
ATOM 715 C C . THR A 1 91 ? 0.618 -0.244 -11.606 1.00 94.62 91 THR A C 1
ATOM 717 O O . THR A 1 91 ? -0.369 -0.828 -12.047 1.00 94.62 91 THR A O 1
ATOM 720 N N . VAL A 1 92 ? 0.722 0.122 -10.325 1.00 95.44 92 VAL A N 1
ATOM 721 C CA . VAL A 1 92 ? -0.344 -0.135 -9.346 1.00 95.44 92 VAL A CA 1
ATOM 722 C C . VAL A 1 92 ? -1.616 0.607 -9.733 1.00 95.44 92 VAL A C 1
ATOM 724 O O . VAL A 1 92 ? -2.687 0.005 -9.782 1.00 95.44 92 VAL A O 1
ATOM 727 N N . ARG A 1 93 ? -1.502 1.878 -10.123 1.00 94.56 93 ARG A N 1
ATOM 728 C CA . ARG A 1 93 ? -2.643 2.681 -10.564 1.00 94.56 93 ARG A CA 1
ATOM 729 C C . ARG A 1 93 ? -3.406 2.070 -11.743 1.00 94.56 93 ARG A C 1
ATOM 731 O O . ARG A 1 93 ? -4.633 2.148 -11.770 1.00 94.56 93 ARG A O 1
ATOM 738 N N . SER A 1 94 ? -2.696 1.519 -12.726 1.00 95.00 94 SER A N 1
ATOM 739 C CA . SER A 1 94 ? -3.299 1.007 -13.965 1.00 95.00 94 SER A CA 1
ATOM 740 C C . SER A 1 94 ? -3.768 -0.443 -13.879 1.00 95.00 94 SER A C 1
ATOM 742 O O . SER A 1 94 ? -4.709 -0.804 -14.581 1.00 95.00 94 SER A O 1
ATOM 744 N N . LYS A 1 95 ? -3.115 -1.279 -13.064 1.00 96.88 95 LYS A N 1
ATOM 745 C CA . LYS A 1 95 ? -3.373 -2.725 -13.038 1.00 96.88 95 LYS A CA 1
ATOM 746 C C . LYS A 1 95 ? -4.189 -3.204 -11.845 1.00 96.88 95 LYS A C 1
ATOM 748 O O . LYS A 1 95 ? -4.809 -4.255 -11.946 1.00 96.88 95 LYS A O 1
ATOM 753 N N . PHE A 1 96 ? -4.137 -2.507 -10.712 1.00 97.19 96 PHE A N 1
ATOM 754 C CA . PHE A 1 96 ? -4.882 -2.927 -9.530 1.00 97.19 96 PHE A CA 1
ATOM 755 C C . PHE A 1 96 ? -6.364 -2.552 -9.663 1.00 97.19 96 PHE A C 1
ATOM 757 O O . PHE A 1 96 ? -6.692 -1.453 -10.113 1.00 97.19 96 PHE A O 1
ATOM 764 N N . ASP A 1 97 ? -7.253 -3.471 -9.287 1.00 96.62 97 ASP A N 1
ATOM 765 C CA . ASP A 1 97 ? -8.700 -3.252 -9.313 1.00 96.62 97 ASP A CA 1
ATOM 766 C C . ASP A 1 97 ? -9.136 -2.460 -8.075 1.00 96.62 97 ASP A C 1
ATOM 768 O O . ASP A 1 97 ? -9.427 -3.002 -7.004 1.00 96.62 97 ASP A O 1
ATOM 772 N N . TRP A 1 98 ? -9.124 -1.138 -8.223 1.00 94.50 98 TRP A N 1
ATOM 773 C CA . TRP A 1 98 ? -9.530 -0.220 -7.173 1.00 94.50 98 TRP A CA 1
ATOM 774 C C . TRP A 1 98 ? -11.049 -0.247 -6.996 1.00 94.50 98 TRP A C 1
ATOM 776 O O . TRP A 1 98 ? -11.808 0.361 -7.746 1.00 94.50 98 TRP A O 1
ATOM 786 N N . GLY A 1 99 ? -11.502 -0.903 -5.934 1.00 91.00 99 GLY A N 1
ATOM 787 C CA . GLY A 1 99 ? -12.870 -0.782 -5.451 1.00 91.00 99 GLY A CA 1
ATOM 788 C C . GLY A 1 99 ? -13.168 0.588 -4.828 1.00 91.00 99 GLY A C 1
ATOM 789 O O . GLY A 1 99 ? -12.316 1.212 -4.187 1.00 91.00 99 GLY A O 1
ATOM 790 N N . ILE A 1 100 ? -14.421 1.023 -4.962 1.00 88.19 100 ILE A N 1
ATOM 791 C CA . ILE A 1 100 ? -14.975 2.204 -4.284 1.00 88.19 100 ILE A CA 1
ATOM 792 C C . ILE A 1 100 ? -15.238 1.856 -2.816 1.00 88.19 100 ILE A C 1
ATOM 794 O O . ILE A 1 100 ? -15.789 0.790 -2.531 1.00 88.19 100 ILE A O 1
ATOM 798 N N . LYS A 1 101 ? -14.912 2.768 -1.888 1.00 88.81 101 LYS A N 1
ATOM 799 C CA . LYS A 1 101 ? -15.115 2.572 -0.437 1.00 88.81 101 LYS A CA 1
ATOM 800 C C . LYS A 1 101 ? -14.441 1.310 0.094 1.00 88.81 101 LYS A C 1
ATOM 802 O O . LYS A 1 101 ? -15.023 0.528 0.848 1.00 88.81 101 LYS A O 1
ATOM 807 N N . LYS A 1 102 ? -13.212 1.091 -0.353 1.00 93.88 102 LYS A N 1
ATOM 808 C CA . LYS A 1 102 ? -12.367 -0.008 0.094 1.00 93.88 102 LYS A CA 1
ATOM 809 C C . LYS A 1 102 ? -11.168 0.561 0.833 1.00 93.88 102 LYS A C 1
ATOM 811 O O . LYS A 1 102 ? -10.613 1.582 0.435 1.00 93.88 102 LYS A O 1
ATOM 816 N N . ARG A 1 103 ? -10.803 -0.103 1.926 1.00 94.62 103 ARG A N 1
ATOM 817 C CA . ARG A 1 103 ? -9.642 0.246 2.739 1.00 94.62 103 ARG A CA 1
ATOM 818 C C . ARG A 1 103 ? -8.405 -0.403 2.131 1.00 94.62 103 ARG A C 1
ATOM 820 O O . ARG A 1 103 ? -8.434 -1.590 1.850 1.00 94.62 103 ARG A O 1
ATOM 827 N N . TYR A 1 104 ? -7.327 0.355 1.983 1.00 96.88 104 TYR A N 1
ATOM 828 C CA . TYR A 1 104 ? -6.068 -0.152 1.419 1.00 96.88 104 TYR A CA 1
ATOM 829 C C . TYR A 1 104 ? -4.863 0.012 2.353 1.00 96.88 104 TYR A C 1
ATOM 831 O O . TYR A 1 104 ? -3.734 -0.271 1.967 1.00 96.88 104 TYR A O 1
ATOM 839 N N . GLY A 1 105 ? -5.110 0.430 3.597 1.00 96.31 105 GLY A N 1
ATOM 840 C CA . GLY A 1 105 ? -4.065 0.646 4.591 1.00 96.31 105 GLY A CA 1
ATOM 841 C C . GLY A 1 105 ? -3.278 1.935 4.370 1.00 96.31 105 GLY A C 1
ATOM 842 O O . GLY A 1 105 ? -3.734 2.867 3.708 1.00 96.31 105 GLY A O 1
ATOM 843 N N . ILE A 1 106 ? -2.096 1.978 4.974 1.00 96.94 106 ILE A N 1
ATOM 844 C CA . ILE A 1 106 ? -1.109 3.045 4.846 1.00 96.94 106 ILE A CA 1
ATOM 845 C C . ILE A 1 106 ? -0.116 2.620 3.771 1.00 96.94 106 ILE A C 1
ATOM 847 O O . ILE A 1 106 ? 0.444 1.527 3.836 1.00 96.94 106 ILE A O 1
ATOM 851 N N . ILE A 1 107 ? 0.113 3.488 2.790 1.00 96.81 107 ILE A N 1
ATOM 852 C CA . ILE A 1 107 ? 0.923 3.165 1.615 1.00 96.81 107 ILE A CA 1
ATOM 853 C C . ILE A 1 107 ? 2.031 4.215 1.475 1.00 96.81 107 ILE A C 1
ATOM 855 O O . ILE A 1 107 ? 1.822 5.251 0.838 1.00 96.81 107 ILE A O 1
ATOM 859 N N . PRO A 1 108 ? 3.202 4.000 2.101 1.00 95.88 108 PRO A N 1
ATOM 860 C CA . PRO A 1 108 ? 4.383 4.810 1.837 1.00 95.88 108 PRO A CA 1
ATOM 861 C C . PRO A 1 108 ? 4.838 4.619 0.382 1.00 95.88 108 PRO A C 1
ATOM 863 O O . PRO A 1 108 ? 5.014 3.489 -0.081 1.00 95.88 108 PRO A O 1
ATOM 866 N N . MET A 1 109 ? 5.026 5.726 -0.337 1.00 93.12 109 MET A N 1
ATOM 867 C CA . MET A 1 109 ? 5.408 5.746 -1.753 1.00 93.12 109 MET A CA 1
ATOM 868 C C . MET A 1 109 ? 6.645 6.611 -1.972 1.00 93.12 109 MET A C 1
ATOM 870 O O . MET A 1 109 ? 6.766 7.675 -1.364 1.00 93.12 109 MET A O 1
ATOM 874 N N . ASP A 1 110 ? 7.490 6.202 -2.917 1.00 89.50 110 ASP A N 1
ATOM 875 C CA . ASP A 1 110 ? 8.519 7.071 -3.485 1.00 89.50 110 ASP A CA 1
ATOM 876 C C . ASP A 1 110 ? 7.896 7.954 -4.570 1.00 89.50 110 ASP A C 1
ATOM 878 O O . ASP A 1 110 ? 7.126 7.467 -5.405 1.00 89.50 110 ASP A O 1
ATOM 882 N N . TYR A 1 111 ? 8.234 9.246 -4.550 1.00 89.25 111 TYR A N 1
ATOM 883 C CA . TYR A 1 111 ? 7.790 10.253 -5.523 1.00 89.25 111 TYR A CA 1
ATOM 884 C C . TYR A 1 111 ? 6.287 10.157 -5.849 1.00 89.25 111 TYR A C 1
ATOM 886 O O . TYR A 1 111 ? 5.913 9.868 -6.991 1.00 89.25 111 TYR A O 1
ATOM 894 N N . PRO A 1 112 ? 5.396 10.346 -4.857 1.00 90.25 112 PRO A N 1
ATOM 895 C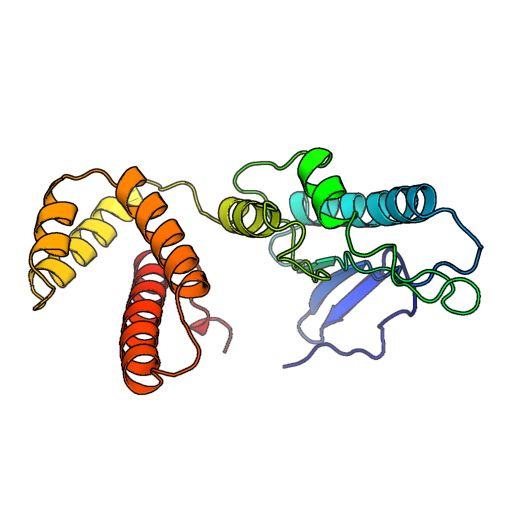 CA . PRO A 1 112 ? 3.948 10.248 -5.059 1.00 90.25 112 PRO A CA 1
ATOM 896 C C . PRO A 1 112 ? 3.410 11.207 -6.136 1.00 90.25 112 PRO A C 1
ATOM 898 O O . PRO A 1 112 ? 2.362 10.949 -6.724 1.00 90.25 112 PRO A O 1
ATOM 901 N N . GLU A 1 113 ? 4.134 12.291 -6.411 1.00 85.50 113 GLU A N 1
ATOM 902 C CA . GLU A 1 113 ? 3.867 13.274 -7.459 1.00 85.50 113 GLU A CA 1
ATOM 903 C C . GLU A 1 113 ? 4.287 12.828 -8.868 1.00 85.50 113 GLU A C 1
ATOM 905 O O . GLU A 1 113 ? 4.059 13.565 -9.830 1.00 85.50 113 GLU A O 1
ATOM 910 N N . LEU A 1 114 ? 4.941 11.665 -9.002 1.00 83.38 114 LEU A N 1
ATOM 911 C CA . LEU A 1 114 ? 5.419 11.142 -10.275 1.00 83.38 114 LEU A CA 1
ATOM 912 C C . LEU A 1 114 ? 4.638 9.908 -10.766 1.00 83.38 114 LEU A C 1
ATOM 914 O O . LEU A 1 114 ? 4.308 9.004 -9.990 1.00 83.38 114 LEU A O 1
ATOM 918 N N . PRO A 1 115 ? 4.422 9.817 -12.094 1.00 84.50 115 PRO A N 1
ATOM 919 C CA . PRO A 1 115 ? 4.581 10.896 -13.077 1.00 84.50 115 PRO A CA 1
ATOM 920 C C . PRO A 1 115 ? 3.628 12.067 -12.764 1.00 84.50 115 PRO A C 1
ATOM 922 O O . PRO A 1 115 ? 2.705 11.904 -11.977 1.00 84.50 115 PRO A O 1
ATOM 925 N N . LYS A 1 116 ? 3.862 13.257 -13.336 1.00 82.88 116 LYS A N 1
ATOM 926 C CA . LYS A 1 116 ? 3.104 14.482 -12.987 1.00 82.88 116 LYS A CA 1
ATOM 927 C C . LYS A 1 116 ? 1.586 14.359 -13.176 1.00 82.88 116 LYS A C 1
ATOM 929 O O . LYS A 1 116 ? 0.833 15.141 -12.614 1.00 82.88 116 LYS A O 1
ATOM 934 N N . ASP A 1 117 ? 1.157 13.420 -14.008 1.00 80.50 117 ASP A N 1
ATOM 935 C CA . ASP A 1 117 ? -0.229 13.068 -14.302 1.00 80.50 117 ASP A CA 1
ATOM 936 C C . ASP A 1 117 ? -0.751 11.884 -13.462 1.00 80.50 117 ASP A C 1
ATOM 938 O O . ASP A 1 117 ? -1.855 11.400 -13.699 1.00 80.50 117 ASP A O 1
ATOM 942 N N . SER A 1 118 ? 0.018 11.413 -12.477 1.00 84.00 118 SER A N 1
ATOM 943 C CA . SER A 1 118 ? -0.394 10.365 -11.546 1.00 84.00 118 SER A CA 1
ATOM 944 C C . SER A 1 118 ? -1.507 10.870 -10.634 1.00 84.00 118 SER A C 1
ATOM 946 O O . SER A 1 118 ? -1.303 11.720 -9.771 1.00 84.00 118 SER A O 1
ATOM 948 N N . ASP A 1 119 ? -2.691 10.290 -10.781 1.00 92.00 119 ASP A N 1
ATOM 949 C CA . ASP A 1 119 ? -3.839 10.500 -9.902 1.00 92.00 119 ASP A CA 1
ATOM 950 C C . ASP A 1 119 ? -3.927 9.427 -8.803 1.00 92.00 119 ASP A C 1
ATOM 952 O O . ASP A 1 119 ? -4.943 9.338 -8.120 1.00 92.00 119 ASP A O 1
ATOM 956 N N . LEU A 1 120 ? -2.884 8.607 -8.599 1.00 93.69 120 LEU A N 1
ATOM 957 C CA . LEU A 1 120 ? -2.905 7.508 -7.627 1.00 93.69 120 LEU A CA 1
ATOM 958 C C . LEU A 1 120 ? -3.201 7.996 -6.204 1.00 93.69 120 LEU A C 1
ATOM 960 O O . LEU A 1 120 ? -4.049 7.427 -5.522 1.00 93.69 120 LEU A O 1
ATOM 964 N N . VAL A 1 121 ? -2.548 9.074 -5.765 1.00 93.06 121 VAL A N 1
ATOM 965 C CA . VAL A 1 121 ? -2.803 9.672 -4.445 1.00 93.06 121 VAL A CA 1
ATOM 966 C C . VAL A 1 121 ? -4.264 10.113 -4.331 1.00 93.06 121 VAL A C 1
ATOM 968 O O . VAL A 1 121 ? -4.936 9.787 -3.354 1.00 93.06 121 VAL A O 1
ATOM 971 N N . ALA A 1 122 ? -4.776 10.810 -5.350 1.00 92.69 122 ALA A N 1
ATOM 972 C CA . ALA A 1 122 ? -6.158 11.280 -5.381 1.00 92.69 122 ALA A CA 1
ATOM 973 C C . ALA A 1 122 ? -7.158 10.113 -5.378 1.00 92.69 122 ALA A C 1
ATOM 975 O O . ALA A 1 122 ? -8.153 10.161 -4.656 1.00 92.69 122 ALA A O 1
ATOM 976 N N . LEU A 1 123 ? -6.869 9.041 -6.120 1.00 93.50 123 LEU A N 1
ATOM 977 C CA . LEU A 1 123 ? -7.656 7.812 -6.135 1.00 93.50 123 LEU 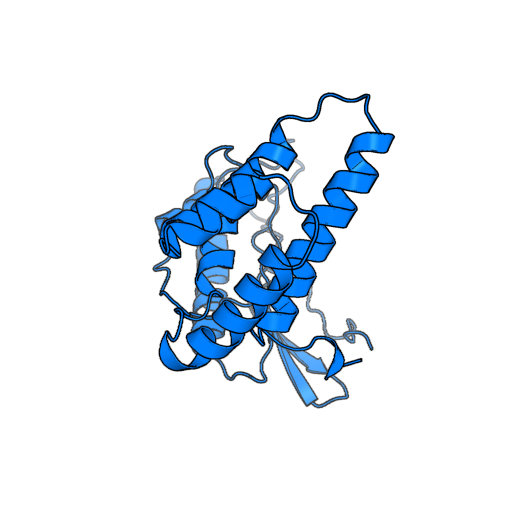A CA 1
ATOM 978 C C . LEU A 1 123 ? -7.713 7.174 -4.744 1.00 93.50 123 LEU A C 1
ATOM 980 O O . LEU A 1 123 ? -8.802 6.872 -4.263 1.00 93.50 123 LEU A O 1
ATOM 98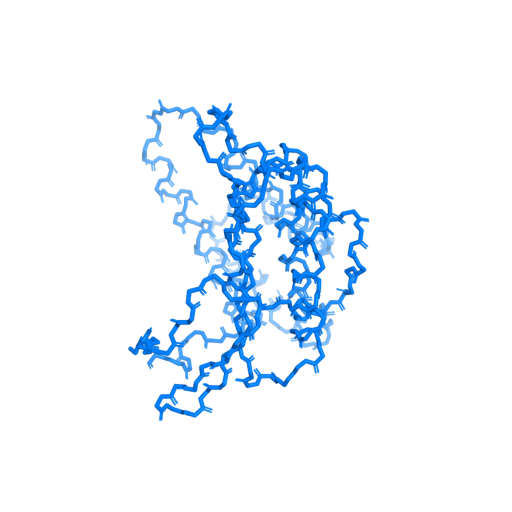4 N N . MET A 1 124 ? -6.570 7.023 -4.071 1.00 92.69 124 MET A N 1
ATOM 985 C CA . MET A 1 124 ? -6.512 6.448 -2.723 1.00 92.69 124 MET A CA 1
ATOM 986 C C . MET A 1 124 ? -7.266 7.298 -1.699 1.00 92.69 124 MET A C 1
ATOM 988 O O . MET A 1 124 ? -7.975 6.755 -0.852 1.00 92.69 124 MET A O 1
ATOM 992 N N . ILE A 1 125 ? -7.178 8.628 -1.791 1.00 90.88 125 ILE A N 1
ATOM 993 C CA . ILE A 1 125 ? -7.998 9.531 -0.973 1.00 90.88 125 ILE A CA 1
ATOM 994 C C . ILE A 1 125 ? -9.485 9.305 -1.281 1.00 90.88 125 ILE A C 1
ATOM 996 O O . ILE A 1 125 ? -10.281 9.120 -0.361 1.00 90.88 125 ILE A O 1
ATOM 1000 N N . GLY A 1 126 ? -9.856 9.232 -2.561 1.00 90.56 126 GLY A N 1
ATOM 1001 C CA . GLY A 1 126 ? -11.225 8.976 -3.013 1.00 90.56 126 GLY A CA 1
ATOM 1002 C C . GLY A 1 126 ? -11.800 7.642 -2.527 1.00 90.56 126 GLY A C 1
ATOM 1003 O O . GLY A 1 126 ? -12.985 7.566 -2.205 1.00 90.56 126 GLY A O 1
ATOM 1004 N N . CYS A 1 127 ? -10.971 6.606 -2.382 1.00 90.25 127 CYS A N 1
ATOM 1005 C CA . CYS A 1 127 ? -11.380 5.318 -1.818 1.00 90.25 127 CYS A CA 1
ATOM 1006 C C . CYS A 1 127 ? -11.823 5.409 -0.347 1.00 90.25 127 CYS A C 1
ATOM 1008 O O . CYS A 1 127 ? -12.574 4.540 0.096 1.00 90.25 127 CYS A O 1
ATOM 1010 N N . ASN A 1 128 ? -11.409 6.449 0.386 1.00 85.56 128 ASN A N 1
ATOM 1011 C CA . ASN A 1 128 ? -11.784 6.682 1.785 1.00 85.56 128 ASN A CA 1
ATOM 1012 C C . ASN A 1 128 ? -13.014 7.584 1.954 1.00 85.56 128 ASN A C 1
ATOM 1014 O O . ASN A 1 128 ? -13.522 7.718 3.067 1.00 85.56 128 ASN A O 1
ATOM 1018 N N . ILE A 1 129 ? -13.505 8.209 0.881 1.00 82.69 129 ILE A N 1
ATOM 1019 C CA . ILE A 1 129 ? -14.680 9.074 0.968 1.00 82.69 129 ILE A CA 1
ATOM 1020 C C . ILE A 1 129 ? -15.905 8.176 1.148 1.00 82.69 129 ILE A C 1
ATOM 1022 O O . ILE A 1 129 ? -16.310 7.446 0.236 1.00 82.69 129 ILE A O 1
ATOM 1026 N N . GLU A 1 130 ? -16.505 8.214 2.343 1.00 75.06 130 GLU A N 1
ATOM 1027 C CA . GLU A 1 130 ? -17.845 7.673 2.535 1.00 75.06 130 GLU A CA 1
ATOM 1028 C C . GLU A 1 130 ? -18.748 8.309 1.484 1.00 75.06 130 GLU A C 1
ATOM 1030 O O . GLU A 1 130 ? -18.830 9.527 1.341 1.00 75.06 130 GLU A O 1
ATOM 1035 N N . THR A 1 131 ? -19.414 7.465 0.708 1.00 54.69 131 THR A N 1
ATOM 1036 C CA . THR A 1 131 ? -20.381 7.916 -0.276 1.00 54.69 131 THR A CA 1
ATOM 1037 C C . THR A 1 131 ? -21.431 8.678 0.501 1.00 54.69 131 THR A C 1
ATOM 1039 O O . THR A 1 131 ? -22.123 8.083 1.332 1.00 54.69 131 THR A O 1
ATOM 1042 N N . TYR A 1 132 ? -21.460 9.981 0.262 1.00 49.66 132 TYR A N 1
ATOM 1043 C CA . TYR A 1 132 ? -22.402 10.930 0.812 1.00 49.66 132 TYR A CA 1
ATOM 1044 C C . TYR A 1 132 ? -23.750 10.249 1.068 1.00 49.66 132 TYR A C 1
ATOM 1046 O O . TYR A 1 132 ? -24.446 9.863 0.130 1.00 49.66 132 TYR A O 1
ATOM 1054 N N . ASN A 1 133 ? -24.075 10.005 2.341 1.00 52.41 133 ASN A N 1
ATOM 1055 C CA . ASN A 1 133 ? -25.414 9.576 2.709 1.00 52.41 133 ASN A CA 1
ATOM 1056 C C . ASN A 1 133 ? -26.247 10.859 2.809 1.00 52.41 133 ASN A C 1
ATOM 1058 O O . ASN A 1 133 ? -26.105 11.555 3.826 1.00 52.41 133 ASN A O 1
ATOM 1062 N N . PRO A 1 134 ? -27.080 11.195 1.802 1.00 51.75 134 PRO A N 1
ATOM 1063 C CA . PRO A 1 134 ? -27.801 12.468 1.761 1.00 51.75 134 PRO A CA 1
ATOM 1064 C C . PRO A 1 134 ? -28.649 12.680 3.017 1.00 51.75 134 PRO A C 1
ATOM 1066 O O . PRO A 1 134 ? -28.759 13.792 3.518 1.00 51.75 134 PRO A O 1
ATOM 1069 N N . TYR A 1 135 ? -29.146 11.596 3.613 1.00 52.84 135 TYR A N 1
ATOM 1070 C CA . TYR A 1 135 ? -30.015 11.651 4.784 1.00 52.84 135 TYR A CA 1
ATOM 1071 C C . TYR A 1 135 ? -29.275 11.911 6.101 1.00 52.84 135 TYR A C 1
ATOM 1073 O O . TYR A 1 135 ? -29.869 12.425 7.045 1.00 52.84 135 TYR A O 1
ATOM 1081 N N . LYS A 1 136 ? -27.984 11.564 6.193 1.00 53.03 136 LYS A N 1
ATOM 1082 C CA . LYS A 1 136 ? -27.167 11.823 7.395 1.00 53.03 136 LYS A CA 1
ATOM 1083 C C . LYS A 1 136 ? -26.466 13.183 7.324 1.00 53.03 136 LYS A C 1
ATOM 1085 O O . LYS A 1 136 ? -26.148 13.771 8.351 1.00 53.03 136 LYS A O 1
ATOM 1090 N N . THR A 1 137 ? -26.248 13.684 6.112 1.00 54.12 137 THR A N 1
ATOM 1091 C CA . THR A 1 137 ? -25.493 14.910 5.846 1.00 54.12 137 THR A CA 1
ATOM 1092 C C . THR A 1 137 ? -26.364 16.117 5.561 1.00 54.12 137 THR A C 1
ATOM 1094 O O . THR A 1 137 ? -25.875 17.206 5.805 1.00 54.12 137 THR A O 1
ATOM 1097 N N . GLU A 1 138 ? -27.627 16.004 5.132 1.00 57.81 138 GLU A N 1
ATOM 1098 C CA . GLU A 1 138 ? -28.493 17.187 4.975 1.00 57.81 138 GLU A CA 1
ATOM 1099 C C . GLU A 1 138 ? -28.529 18.038 6.250 1.00 57.81 138 GLU A C 1
ATOM 1101 O O . GLU A 1 138 ? -28.365 19.251 6.181 1.00 57.81 138 GLU A O 1
ATOM 1106 N N . THR A 1 139 ? -28.611 17.419 7.428 1.00 60.75 139 THR A N 1
ATOM 1107 C CA . THR A 1 139 ? -28.609 18.141 8.709 1.00 60.75 139 THR A CA 1
ATOM 1108 C C . THR A 1 139 ? -27.272 18.843 8.988 1.00 60.75 139 THR A C 1
ATOM 1110 O O . THR A 1 139 ? -27.257 20.013 9.383 1.00 60.75 139 THR A O 1
ATOM 1113 N N . SER A 1 140 ? -26.139 18.176 8.743 1.00 62.28 140 SER A N 1
ATOM 1114 C CA . SER A 1 140 ? -24.796 18.749 8.945 1.00 62.28 140 SER A CA 1
ATOM 1115 C C . SER A 1 140 ? -24.434 19.794 7.887 1.00 62.28 140 SER A C 1
ATOM 1117 O O . SER A 1 140 ? -23.830 20.814 8.200 1.00 62.28 140 SER A O 1
ATOM 1119 N N . LEU A 1 141 ? -24.845 19.580 6.640 1.00 60.75 141 LEU A N 1
ATOM 1120 C CA . LEU A 1 141 ? -24.548 20.414 5.479 1.00 60.75 141 LEU A CA 1
ATOM 1121 C C . LEU A 1 141 ? -25.454 21.651 5.457 1.00 60.75 141 LEU A C 1
ATOM 1123 O O . LEU A 1 141 ? -24.980 22.734 5.131 1.00 60.75 141 LEU A O 1
ATOM 1127 N N . MET A 1 142 ? -26.705 21.544 5.920 1.00 68.06 142 MET A N 1
ATOM 1128 C CA . MET A 1 142 ? -27.553 22.703 6.231 1.00 68.06 142 MET A CA 1
ATOM 1129 C C . MET A 1 142 ? -26.994 23.516 7.402 1.00 68.06 142 MET A C 1
ATOM 1131 O O . MET A 1 142 ? -26.981 24.744 7.339 1.00 68.06 142 MET A O 1
ATOM 1135 N N . SER A 1 143 ? -26.480 22.854 8.445 1.00 66.81 143 SER A N 1
ATOM 1136 C CA . SER A 1 143 ? -25.832 23.540 9.573 1.00 66.81 143 SER A CA 1
ATOM 1137 C C . SER A 1 143 ? -24.549 24.258 9.137 1.00 66.81 143 SER A C 1
ATOM 1139 O O . SER A 1 143 ? -24.323 25.402 9.522 1.00 66.81 143 SER A O 1
ATOM 1141 N N . LEU A 1 144 ? -23.741 23.635 8.274 1.00 62.16 144 LEU A N 1
ATOM 1142 C CA . LEU A 1 144 ? -22.532 24.231 7.706 1.00 62.16 144 LEU A CA 1
ATOM 1143 C C . LEU A 1 144 ? -22.860 25.385 6.747 1.00 62.16 144 LEU A C 1
ATOM 1145 O O . LEU A 1 144 ? -22.264 26.451 6.873 1.00 62.16 144 LEU A O 1
ATOM 1149 N N . LYS A 1 145 ? -23.836 25.217 5.842 1.00 70.31 145 LYS A N 1
ATOM 1150 C CA . LYS A 1 145 ? -24.316 26.284 4.944 1.00 70.31 145 LYS A CA 1
ATOM 1151 C C . LYS A 1 145 ? -24.793 27.494 5.737 1.00 70.31 145 LYS A C 1
ATOM 1153 O O . LYS A 1 145 ? -24.388 28.609 5.431 1.00 70.31 145 LYS A O 1
ATOM 1158 N N . LYS A 1 146 ? -25.589 27.274 6.786 1.00 74.62 146 LYS A N 1
ATOM 1159 C CA . LYS A 1 146 ? -26.042 28.336 7.688 1.00 74.62 146 LYS A CA 1
ATOM 1160 C C . LYS A 1 146 ? -24.861 29.047 8.356 1.00 74.62 146 LYS A C 1
ATOM 1162 O O . LYS A 1 146 ? -24.743 30.259 8.239 1.00 74.62 146 LYS A O 1
ATOM 1167 N N . ASN A 1 147 ? -23.933 28.292 8.945 1.00 6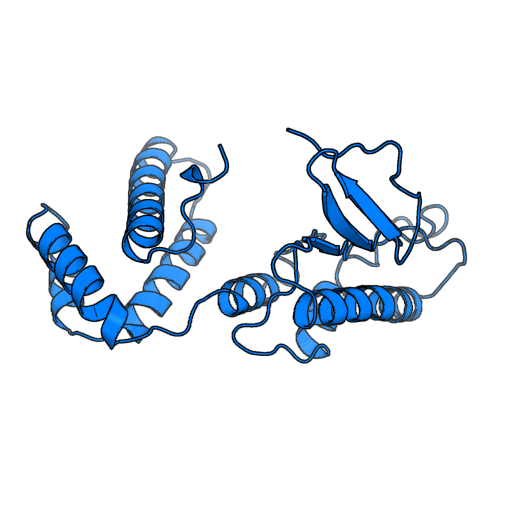7.19 147 ASN A N 1
ATOM 1168 C CA . ASN A 1 147 ? -22.750 28.859 9.596 1.00 67.19 147 ASN A CA 1
ATOM 1169 C C . ASN A 1 147 ? -21.854 29.656 8.630 1.00 67.19 147 ASN A C 1
ATOM 1171 O O . ASN A 1 147 ? -21.290 30.666 9.032 1.00 67.19 147 ASN A O 1
ATOM 1175 N N . ILE A 1 148 ? -21.717 29.228 7.370 1.00 61.50 148 ILE A N 1
ATOM 1176 C CA . ILE A 1 148 ? -20.917 29.940 6.362 1.00 61.50 148 ILE A CA 1
ATOM 1177 C C . ILE A 1 148 ? -21.633 31.209 5.881 1.00 61.50 148 ILE A C 1
ATOM 1179 O O . ILE A 1 148 ? -21.001 32.261 5.769 1.00 61.50 148 ILE A O 1
ATOM 1183 N N . LEU A 1 149 ? -22.945 31.145 5.637 1.00 70.12 149 LEU A N 1
ATOM 1184 C CA . LEU A 1 149 ? -23.742 32.307 5.227 1.00 70.12 149 LEU A CA 1
ATOM 1185 C C . LEU A 1 149 ? -23.774 33.401 6.307 1.00 70.12 149 LEU A C 1
ATOM 1187 O O . LEU A 1 149 ? -23.723 34.585 5.960 1.00 70.12 149 LEU A O 1
ATOM 1191 N N . ASP A 1 150 ? -23.767 32.998 7.580 1.00 71.75 150 ASP A N 1
ATOM 1192 C CA . ASP A 1 150 ? -23.745 33.882 8.753 1.00 71.75 150 ASP A CA 1
ATOM 1193 C C . ASP A 1 150 ? -22.347 34.474 9.051 1.00 71.75 150 ASP A C 1
ATOM 1195 O O . ASP A 1 150 ? -22.217 35.384 9.868 1.00 71.75 150 ASP A O 1
ATOM 1199 N N . THR A 1 151 ? -21.291 33.998 8.380 1.00 67.44 151 THR A N 1
ATOM 1200 C CA . THR A 1 151 ? -19.925 34.554 8.479 1.00 67.44 151 THR A CA 1
ATOM 1201 C C . THR A 1 151 ? -19.597 35.484 7.311 1.00 67.44 151 THR A C 1
ATOM 1203 O O . THR A 1 151 ? -20.198 35.395 6.241 1.00 67.44 151 THR A O 1
ATOM 1206 N N . ASP A 1 152 ? -18.631 36.387 7.482 1.00 76.31 152 ASP A N 1
ATOM 1207 C CA . ASP A 1 152 ? -18.281 37.436 6.506 1.00 76.31 152 ASP A CA 1
ATOM 1208 C C . ASP A 1 152 ? -17.408 36.916 5.339 1.00 76.31 152 ASP A C 1
ATOM 1210 O O . ASP A 1 152 ? -16.359 37.462 5.004 1.00 76.31 152 ASP A O 1
ATOM 1214 N N . PHE A 1 153 ? -17.813 35.798 4.723 1.00 61.78 153 PHE A N 1
ATOM 1215 C CA . PHE A 1 153 ? -17.132 35.265 3.542 1.00 61.78 153 PHE A CA 1
ATOM 1216 C C . PHE A 1 153 ? -17.333 36.154 2.304 1.00 61.78 153 PHE A C 1
ATOM 1218 O O . PHE A 1 153 ? -18.403 36.753 2.148 1.00 61.78 153 PHE A O 1
ATOM 1225 N N . PRO A 1 154 ? -16.360 36.163 1.371 1.00 68.88 154 PRO A N 1
ATOM 1226 C CA . PRO A 1 154 ? -16.493 36.830 0.083 1.00 68.88 154 PRO A CA 1
ATOM 1227 C C . PRO A 1 154 ? -17.752 36.391 -0.675 1.00 68.88 154 PRO A C 1
ATOM 1229 O O . PRO A 1 154 ? -18.049 35.198 -0.782 1.00 68.88 154 PRO A O 1
ATOM 1232 N N . THR A 1 155 ? -18.458 37.365 -1.252 1.00 70.56 155 THR A N 1
ATOM 1233 C CA . THR A 1 155 ? -19.725 37.194 -1.984 1.00 70.56 155 THR A CA 1
ATOM 1234 C C . THR A 1 155 ? -19.733 36.045 -3.003 1.00 70.56 155 THR A C 1
ATOM 1236 O O . THR A 1 155 ? -20.704 35.289 -2.989 1.00 70.56 155 THR A O 1
ATOM 1239 N N . PRO A 1 156 ? -18.669 35.804 -3.802 1.00 66.50 156 PRO A N 1
ATOM 1240 C CA . PRO A 1 156 ? -18.673 34.710 -4.775 1.00 66.50 156 PRO A CA 1
ATOM 1241 C C . PRO A 1 156 ? -18.869 33.327 -4.137 1.00 66.50 156 PRO A C 1
ATOM 1243 O O . PRO A 1 156 ? -19.570 32.485 -4.684 1.00 66.50 156 PRO A O 1
ATOM 1246 N N . ILE A 1 157 ? -18.322 33.095 -2.938 1.00 56.47 157 ILE A N 1
ATOM 1247 C CA . ILE A 1 157 ? -18.468 31.816 -2.222 1.00 56.47 157 ILE A CA 1
ATOM 1248 C C . ILE A 1 157 ? -19.907 31.647 -1.713 1.00 56.47 157 ILE A C 1
ATOM 1250 O O . ILE A 1 157 ? -20.463 30.549 -1.759 1.00 56.47 157 ILE A O 1
ATOM 1254 N N . LYS A 1 158 ? -20.535 32.740 -1.260 1.00 64.81 158 LYS A N 1
ATOM 1255 C CA . LYS A 1 158 ? -21.930 32.731 -0.796 1.00 64.81 158 LYS A CA 1
ATOM 1256 C C . LYS A 1 158 ? -22.909 32.479 -1.942 1.00 64.81 158 LYS A C 1
ATOM 1258 O O . LYS A 1 158 ? -23.838 31.699 -1.763 1.00 64.81 158 LYS A O 1
ATOM 1263 N N . GLU A 1 159 ? -22.681 33.092 -3.103 1.00 72.50 159 GLU A N 1
ATOM 1264 C CA . GLU A 1 159 ? -23.489 32.884 -4.313 1.00 72.50 159 GLU A CA 1
ATOM 1265 C C . GLU A 1 159 ? -23.380 31.434 -4.814 1.00 72.50 159 GLU A C 1
ATOM 1267 O O . GLU A 1 159 ? -24.388 30.810 -5.133 1.00 72.50 159 GLU A O 1
ATOM 1272 N N . MET A 1 160 ? -22.185 30.839 -4.767 1.00 61.22 160 MET A N 1
ATOM 1273 C CA . MET A 1 160 ? -21.964 29.447 -5.183 1.00 61.22 160 MET A CA 1
ATOM 1274 C C . MET A 1 160 ? -22.619 28.417 -4.250 1.00 61.22 160 MET A C 1
ATOM 1276 O O . MET A 1 160 ? -23.133 27.400 -4.712 1.00 61.22 160 MET A O 1
ATOM 1280 N N . LEU A 1 161 ? -22.653 28.671 -2.937 1.00 60.97 161 LEU A N 1
ATOM 1281 C CA . LEU A 1 161 ? -23.324 27.786 -1.972 1.00 60.97 161 LEU A CA 1
ATOM 1282 C C . LEU A 1 161 ? -24.852 27.757 -2.136 1.00 60.97 161 LEU A C 1
ATOM 1284 O O . LEU A 1 161 ? -25.494 26.809 -1.670 1.00 60.97 161 LEU A O 1
ATOM 1288 N N . GLN A 1 162 ? -25.430 28.763 -2.800 1.00 68.12 162 GLN A N 1
ATOM 1289 C CA . GLN A 1 162 ? -26.860 28.832 -3.106 1.00 68.12 162 GLN A CA 1
ATOM 1290 C C . GLN A 1 162 ? -27.256 27.966 -4.316 1.00 68.12 162 GLN A C 1
ATOM 1292 O O . GLN A 1 162 ? -28.423 27.594 -4.418 1.00 68.12 162 GLN A O 1
ATOM 1297 N N . 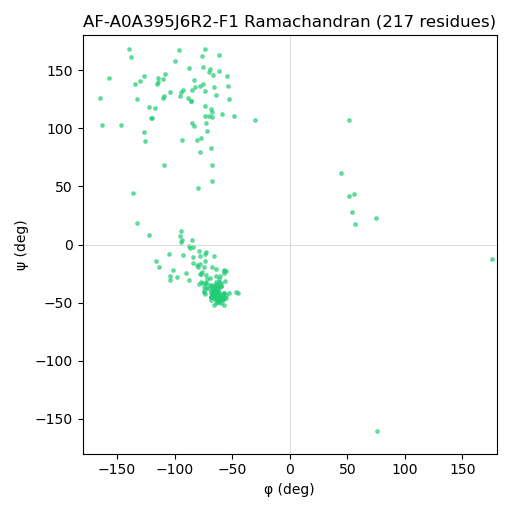GLU A 1 163 ? -26.313 27.569 -5.185 1.00 72.19 163 GLU A N 1
ATOM 1298 C CA . GLU A 1 163 ? -26.598 26.766 -6.392 1.00 72.19 163 GLU A CA 1
ATOM 1299 C C . GLU A 1 163 ? -26.922 25.282 -6.104 1.00 72.19 163 GLU A C 1
ATOM 1301 O O . GLU A 1 163 ? -27.366 24.570 -6.999 1.00 72.19 163 GLU A O 1
ATOM 1306 N N . ASN A 1 164 ? -26.766 24.804 -4.860 1.00 58.53 164 ASN A N 1
ATOM 1307 C CA . ASN A 1 164 ? -27.118 23.439 -4.417 1.00 58.53 164 ASN A CA 1
ATOM 1308 C C . ASN A 1 164 ? -26.460 22.266 -5.187 1.00 58.53 164 ASN A C 1
ATOM 1310 O O . ASN A 1 164 ? -26.895 21.125 -5.045 1.00 58.53 164 ASN A O 1
ATOM 1314 N N . ASP A 1 165 ? -25.378 22.505 -5.928 1.00 70.00 165 ASP A N 1
ATOM 1315 C CA . ASP A 1 165 ? -24.605 21.458 -6.608 1.00 70.00 165 ASP A CA 1
ATOM 1316 C C . ASP A 1 165 ? -23.428 20.983 -5.732 1.00 70.00 165 ASP A C 1
ATOM 1318 O O . ASP A 1 165 ? -22.327 21.544 -5.745 1.00 70.00 165 ASP A O 1
ATOM 1322 N N . ASN A 1 166 ? -23.686 19.963 -4.907 1.00 60.84 166 ASN A N 1
ATOM 1323 C CA . ASN A 1 166 ? -22.716 19.439 -3.939 1.00 60.84 166 ASN A CA 1
ATOM 1324 C C . ASN A 1 166 ? -21.534 18.705 -4.606 1.00 60.84 166 ASN A C 1
ATOM 1326 O O . ASN A 1 166 ? -20.433 18.698 -4.052 1.00 60.84 166 ASN A O 1
ATOM 1330 N N . ASP A 1 167 ? -21.732 18.111 -5.785 1.00 55.72 167 ASP A N 1
ATOM 1331 C CA . ASP A 1 167 ? -20.678 17.380 -6.500 1.00 55.72 167 ASP A CA 1
ATOM 1332 C C . ASP A 1 167 ? -19.671 18.355 -7.120 1.00 55.72 167 ASP A C 1
ATOM 1334 O O . ASP A 1 167 ? -18.453 18.178 -7.005 1.00 55.72 167 ASP A O 1
ATOM 1338 N N . LYS A 1 168 ? -20.174 19.458 -7.686 1.00 62.47 168 LYS A N 1
ATOM 1339 C CA . LYS A 1 168 ? -19.357 20.570 -8.182 1.00 62.47 168 LYS A CA 1
ATOM 1340 C C . LYS A 1 168 ? -18.568 21.244 -7.057 1.00 62.47 168 LYS A C 1
ATOM 1342 O O . LYS A 1 168 ? -17.408 21.598 -7.264 1.00 62.47 168 LYS A O 1
ATOM 1347 N N . LEU A 1 169 ? -19.149 21.369 -5.860 1.00 59.50 169 LEU A N 1
ATOM 1348 C CA . LEU A 1 169 ? -18.463 21.921 -4.687 1.00 59.50 169 LEU A CA 1
ATOM 1349 C C . LEU A 1 169 ? -17.265 21.055 -4.264 1.00 59.50 169 LEU A C 1
ATOM 1351 O O . LEU A 1 169 ? -16.167 21.582 -4.105 1.00 59.50 169 LEU A O 1
ATOM 1355 N N . HIS A 1 170 ? -17.434 19.734 -4.144 1.00 56.84 170 HIS A N 1
ATOM 1356 C CA . HIS A 1 170 ? -16.339 18.834 -3.756 1.00 56.84 170 HIS A CA 1
ATOM 1357 C C . HIS A 1 170 ? -15.219 18.771 -4.802 1.00 56.84 170 HIS A C 1
ATOM 1359 O O . HIS A 1 170 ? -14.042 18.851 -4.445 1.00 56.84 170 HIS A O 1
ATOM 1365 N N . TYR A 1 171 ? -15.570 18.679 -6.090 1.00 57.72 171 TYR A N 1
ATOM 1366 C CA . TYR A 1 171 ? -14.595 18.695 -7.184 1.00 57.72 171 TYR A CA 1
ATOM 1367 C C . TYR A 1 171 ? -13.775 19.994 -7.195 1.00 57.72 171 TYR A C 1
ATOM 1369 O O . TYR A 1 171 ? -12.552 19.957 -7.329 1.00 57.72 171 TYR A O 1
ATOM 1377 N N . LEU A 1 172 ? -14.425 21.145 -6.991 1.00 58.00 172 LEU A N 1
ATOM 1378 C CA . LEU A 1 172 ? -13.752 22.444 -6.954 1.00 58.00 172 LEU A CA 1
ATOM 1379 C C . LEU A 1 172 ? -12.932 22.657 -5.677 1.00 58.00 172 LEU A C 1
ATOM 1381 O O . LEU A 1 172 ? -11.871 23.267 -5.759 1.00 58.00 172 LEU A O 1
ATOM 1385 N N . MET A 1 173 ? -13.354 22.122 -4.526 1.00 60.03 173 MET A N 1
ATOM 1386 C CA . MET A 1 173 ? -12.544 22.140 -3.300 1.00 60.03 173 MET A CA 1
ATOM 1387 C C . MET A 1 173 ? -11.263 21.318 -3.466 1.00 60.03 173 MET A C 1
ATOM 1389 O O . MET A 1 173 ? -10.180 21.808 -3.155 1.00 60.03 173 MET A O 1
ATOM 1393 N N . GLY A 1 174 ? -11.362 20.102 -4.015 1.00 58.00 174 GLY A N 1
ATOM 1394 C CA . GLY A 1 174 ? -10.187 19.279 -4.320 1.00 58.00 174 GLY A CA 1
ATOM 1395 C C . GLY A 1 174 ? -9.260 19.947 -5.339 1.00 58.00 174 GLY A C 1
ATOM 1396 O O . GLY A 1 174 ? -8.043 19.958 -5.162 1.00 58.00 174 GLY A O 1
ATOM 1397 N N . ARG A 1 175 ? -9.838 20.577 -6.368 1.00 56.88 175 ARG A N 1
ATOM 1398 C CA . ARG A 1 175 ? -9.100 21.308 -7.401 1.00 56.88 175 ARG A CA 1
ATOM 1399 C C . ARG A 1 175 ? -8.406 22.564 -6.867 1.00 56.88 175 ARG A C 1
ATOM 1401 O O . ARG A 1 175 ? -7.239 22.752 -7.178 1.00 56.88 175 ARG A O 1
ATOM 1408 N N . GLN A 1 176 ? -9.061 23.378 -6.036 1.00 54.94 176 GLN A N 1
ATOM 1409 C CA . GLN A 1 176 ? -8.434 24.565 -5.440 1.00 54.94 176 GLN A CA 1
ATOM 1410 C C . GLN A 1 176 ? -7.309 24.207 -4.465 1.00 54.94 176 GLN A C 1
ATOM 1412 O O . GLN A 1 176 ? -6.309 24.915 -4.424 1.00 54.94 176 GLN A O 1
ATOM 1417 N N . ILE A 1 177 ? -7.428 23.098 -3.725 1.00 53.06 177 ILE A N 1
ATOM 1418 C CA . ILE A 1 177 ? -6.330 22.577 -2.895 1.00 53.06 177 ILE A CA 1
ATOM 1419 C C . ILE A 1 177 ? -5.127 22.207 -3.780 1.00 53.06 177 ILE A C 1
ATOM 1421 O O . ILE A 1 177 ? -3.996 22.554 -3.447 1.00 53.06 177 ILE A O 1
ATOM 1425 N N . LEU A 1 178 ? -5.364 21.557 -4.926 1.00 46.53 178 LEU A N 1
ATOM 1426 C CA . LEU A 1 178 ? -4.309 21.200 -5.881 1.00 46.53 178 LEU A CA 1
ATOM 1427 C C . LEU A 1 178 ? -3.682 22.424 -6.575 1.00 46.53 178 LEU A C 1
ATOM 1429 O O . LEU A 1 178 ? -2.462 22.512 -6.683 1.00 46.53 178 LEU A O 1
ATOM 1433 N N . GLU A 1 179 ? -4.497 23.371 -7.043 1.00 54.75 179 GLU A N 1
ATOM 1434 C CA . GLU A 1 179 ? -4.045 24.581 -7.747 1.00 54.75 179 GLU A CA 1
ATOM 1435 C C . GLU A 1 179 ? -3.272 25.521 -6.805 1.00 54.75 179 GLU A C 1
ATOM 1437 O O . GLU A 1 179 ? -2.214 26.030 -7.175 1.00 54.75 179 GLU A O 1
ATOM 1442 N N . ALA A 1 180 ? -3.706 25.653 -5.546 1.00 51.44 180 ALA A N 1
ATOM 1443 C CA . ALA A 1 180 ? -2.989 26.416 -4.522 1.00 51.44 180 ALA A CA 1
ATOM 1444 C C . ALA A 1 180 ? -1.611 25.824 -4.176 1.00 51.44 180 ALA A C 1
ATOM 1446 O O . ALA A 1 180 ? -0.707 26.559 -3.781 1.00 51.44 180 ALA A O 1
ATOM 1447 N N . HIS A 1 181 ? -1.431 24.512 -4.351 1.00 50.41 181 HIS A N 1
ATOM 1448 C CA . HIS A 1 181 ? -0.129 23.857 -4.228 1.00 50.41 181 HIS A CA 1
ATOM 1449 C C . HIS A 1 181 ? 0.785 24.091 -5.444 1.00 50.41 181 HIS A C 1
ATOM 1451 O O . HIS A 1 181 ? 2.005 23.997 -5.305 1.00 50.41 181 HIS A O 1
ATOM 1457 N N . HIS A 1 182 ? 0.224 24.400 -6.618 1.00 46.78 182 HIS A N 1
ATOM 1458 C CA . HIS A 1 182 ? 0.960 24.510 -7.881 1.00 46.78 182 HIS A CA 1
ATOM 1459 C C . HIS A 1 182 ? 1.344 25.945 -8.284 1.00 46.78 182 HIS A C 1
ATOM 1461 O O . HIS A 1 182 ? 2.355 26.109 -8.965 1.00 46.78 182 HIS A O 1
ATOM 1467 N N . GLU A 1 183 ? 0.593 26.977 -7.881 1.00 44.34 183 GLU A N 1
ATOM 1468 C CA . GLU A 1 183 ? 0.799 28.359 -8.369 1.00 44.34 183 GLU A CA 1
ATOM 1469 C C . GLU A 1 183 ? 1.697 29.259 -7.498 1.00 44.34 183 GLU A C 1
ATOM 1471 O O . GLU A 1 183 ? 1.908 30.427 -7.825 1.00 44.34 183 GLU A O 1
ATOM 1476 N N . THR A 1 184 ? 2.281 28.775 -6.400 1.00 43.25 184 THR A N 1
ATOM 1477 C CA . THR A 1 184 ? 3.100 29.658 -5.553 1.00 43.25 184 THR A CA 1
ATOM 1478 C C . THR A 1 184 ? 4.545 29.778 -6.036 1.00 43.25 184 THR A C 1
ATOM 1480 O O . THR A 1 184 ? 5.372 28.903 -5.772 1.00 43.25 184 THR A O 1
ATOM 1483 N N . GLU A 1 185 ? 4.876 30.915 -6.654 1.00 50.94 185 GLU A N 1
ATOM 1484 C CA . GLU A 1 185 ? 6.263 31.372 -6.786 1.00 50.94 185 GLU A CA 1
ATOM 1485 C C . GLU A 1 185 ? 6.909 31.619 -5.400 1.00 50.94 185 GLU A C 1
ATOM 1487 O O . GLU A 1 185 ? 6.234 31.972 -4.418 1.00 50.94 185 GLU A O 1
ATOM 1492 N N . PRO A 1 186 ? 8.234 31.432 -5.269 1.00 42.50 186 PRO A N 1
ATOM 1493 C CA . PRO A 1 186 ? 8.937 31.632 -4.009 1.00 42.50 186 PRO A CA 1
ATOM 1494 C C . PRO A 1 186 ? 9.030 33.131 -3.661 1.00 42.50 186 PRO A C 1
ATOM 1496 O O . PRO A 1 186 ? 9.918 33.825 -4.143 1.00 42.50 186 PRO A O 1
ATOM 1499 N N . GLY A 1 187 ? 8.130 33.640 -2.803 1.00 47.75 187 GLY A N 1
ATOM 1500 C CA . GLY A 1 187 ? 8.275 35.000 -2.248 1.00 47.75 187 GLY A CA 1
ATOM 1501 C C . GLY A 1 187 ? 7.168 35.581 -1.348 1.00 47.75 187 GLY A C 1
ATOM 1502 O O . GLY A 1 187 ? 7.412 36.598 -0.709 1.00 47.75 187 GLY A O 1
ATOM 1503 N N . SER A 1 188 ? 5.971 34.989 -1.246 1.00 44.84 188 SER A N 1
ATOM 1504 C CA . SER A 1 188 ? 4.833 35.590 -0.510 1.00 44.84 188 SER A CA 1
ATOM 1505 C C . SER A 1 188 ? 4.476 34.873 0.806 1.00 44.84 188 SER A C 1
ATOM 1507 O O . SER A 1 188 ? 3.425 34.254 0.934 1.00 44.84 188 SER A O 1
ATOM 1509 N N . GLU A 1 189 ? 5.337 34.940 1.823 1.00 50.78 189 GLU A N 1
ATOM 1510 C CA . GLU A 1 189 ? 5.128 34.214 3.095 1.00 50.78 189 GLU A CA 1
ATOM 1511 C C . GLU A 1 189 ? 3.886 34.647 3.901 1.00 50.78 189 GLU A C 1
ATOM 1513 O O . GLU A 1 189 ? 3.249 33.797 4.517 1.00 50.78 189 GLU A O 1
ATOM 1518 N N . SER A 1 190 ? 3.455 35.915 3.858 1.00 45.03 190 SER A N 1
ATOM 1519 C CA . SER A 1 190 ? 2.306 36.351 4.679 1.00 45.03 190 SER A CA 1
ATOM 1520 C C . SER A 1 190 ? 0.943 35.914 4.125 1.00 45.03 190 SER A C 1
ATOM 1522 O O . SER A 1 190 ? 0.031 35.633 4.898 1.00 45.03 190 SER A O 1
ATOM 1524 N N . ILE A 1 191 ? 0.801 35.827 2.797 1.00 46.97 191 ILE A N 1
ATOM 1525 C CA . ILE A 1 191 ? -0.435 35.363 2.139 1.00 46.97 191 ILE A CA 1
ATOM 1526 C C . ILE A 1 191 ? -0.552 33.836 2.261 1.00 46.97 191 ILE A C 1
ATOM 1528 O O . ILE A 1 191 ? -1.654 33.317 2.441 1.00 46.97 191 ILE A O 1
ATOM 1532 N N . LYS A 1 192 ? 0.586 33.120 2.253 1.00 46.66 192 LYS A N 1
ATOM 1533 C CA . LYS A 1 192 ? 0.655 31.673 2.519 1.00 46.66 192 LYS A CA 1
ATOM 1534 C C . LYS A 1 192 ? 0.078 31.332 3.886 1.00 46.66 192 LYS A C 1
ATOM 1536 O O . LYS A 1 192 ? -0.767 30.452 3.979 1.00 46.66 192 LYS A O 1
ATOM 1541 N N . ASP A 1 193 ? 0.472 32.057 4.924 1.00 48.34 193 ASP A N 1
ATOM 1542 C CA . ASP A 1 193 ? 0.037 31.762 6.287 1.00 48.34 193 ASP A CA 1
ATOM 1543 C C . ASP A 1 193 ? -1.468 31.948 6.491 1.00 48.34 193 ASP A C 1
ATOM 1545 O O . ASP A 1 193 ? -2.113 31.111 7.118 1.00 48.34 193 ASP A O 1
ATOM 1549 N N . GLU A 1 194 ? -2.048 33.026 5.966 1.00 48.28 194 GLU A N 1
ATOM 1550 C CA . GLU A 1 194 ? -3.474 33.316 6.142 1.00 48.28 194 GLU A CA 1
ATOM 1551 C C . GLU A 1 194 ? -4.360 32.413 5.272 1.00 48.28 194 GLU A C 1
ATOM 1553 O O . GLU A 1 194 ? -5.404 31.933 5.726 1.00 48.28 194 GLU A O 1
ATOM 1558 N N . PHE A 1 195 ? -3.914 32.090 4.054 1.00 44.75 195 PHE A N 1
ATOM 1559 C CA . PHE A 1 195 ? -4.636 31.191 3.158 1.00 44.75 195 PHE A CA 1
ATOM 1560 C C . PHE A 1 195 ? -4.533 29.725 3.596 1.00 44.75 195 PHE A C 1
ATOM 1562 O O . PHE A 1 195 ? -5.540 29.016 3.586 1.00 44.75 195 PHE A O 1
ATOM 1569 N N . VAL A 1 196 ? -3.362 29.269 4.057 1.00 49.47 196 VAL A N 1
ATOM 1570 C CA . VAL A 1 196 ? -3.179 27.927 4.634 1.00 49.47 196 VAL A CA 1
ATOM 1571 C C . VAL A 1 196 ? -3.955 27.802 5.940 1.00 49.47 196 VAL A C 1
ATOM 1573 O O . VAL A 1 196 ? -4.624 26.793 6.131 1.00 49.47 196 VAL A O 1
ATOM 1576 N N . LYS A 1 197 ? -3.970 28.825 6.808 1.00 54.56 197 LYS A N 1
ATOM 1577 C CA . LYS A 1 197 ? -4.812 28.819 8.019 1.00 54.56 197 LYS A CA 1
ATOM 1578 C C . LYS A 1 197 ? -6.292 28.749 7.671 1.00 54.56 197 LYS A C 1
ATOM 1580 O O . LYS A 1 197 ? -7.008 27.950 8.271 1.00 54.56 197 LYS A O 1
ATOM 1585 N N . THR A 1 198 ? -6.750 29.527 6.692 1.00 50.53 198 THR A N 1
ATOM 1586 C CA . THR A 1 198 ? -8.149 29.508 6.238 1.00 50.53 198 THR A CA 1
ATOM 1587 C C . THR A 1 198 ? -8.521 28.161 5.624 1.00 50.53 198 THR A C 1
ATOM 1589 O O . THR A 1 198 ? -9.535 27.583 6.006 1.00 50.53 198 THR A O 1
ATOM 1592 N N . SER A 1 199 ? -7.675 27.609 4.753 1.00 49.09 199 SER A N 1
ATOM 1593 C CA . SER A 1 199 ? -7.895 26.321 4.083 1.00 49.09 199 SER A CA 1
ATOM 1594 C C . SER A 1 199 ? -7.821 25.151 5.060 1.00 49.09 199 SER A C 1
ATOM 1596 O O . SER A 1 199 ? -8.719 24.318 5.076 1.00 49.09 199 SER A O 1
ATOM 1598 N N . ALA A 1 200 ? -6.830 25.123 5.954 1.00 50.50 200 ALA A N 1
ATOM 1599 C CA . ALA A 1 200 ? -6.724 24.132 7.022 1.00 50.50 200 ALA A CA 1
ATOM 1600 C C . ALA A 1 200 ? -7.903 24.230 7.994 1.00 50.50 200 ALA A C 1
ATOM 1602 O O . ALA A 1 200 ? -8.420 23.206 8.428 1.00 50.50 200 ALA A O 1
ATOM 1603 N N . THR A 1 201 ? -8.390 25.438 8.292 1.00 54.75 201 THR A N 1
ATOM 1604 C CA . THR A 1 201 ? -9.608 25.636 9.091 1.00 54.75 201 THR A CA 1
ATOM 1605 C C . THR A 1 201 ? -10.842 25.127 8.352 1.00 54.75 201 THR A C 1
ATOM 1607 O O . THR A 1 201 ? -11.697 24.505 8.975 1.00 54.75 201 THR A O 1
ATOM 1610 N N . LEU A 1 202 ? -10.947 25.351 7.039 1.00 49.84 202 LEU A N 1
ATOM 1611 C CA . LEU A 1 202 ? -12.063 24.882 6.214 1.00 49.84 202 LEU A CA 1
ATOM 1612 C C . LEU A 1 202 ? -12.082 23.353 6.124 1.00 49.84 202 LEU A C 1
ATOM 1614 O O . LEU A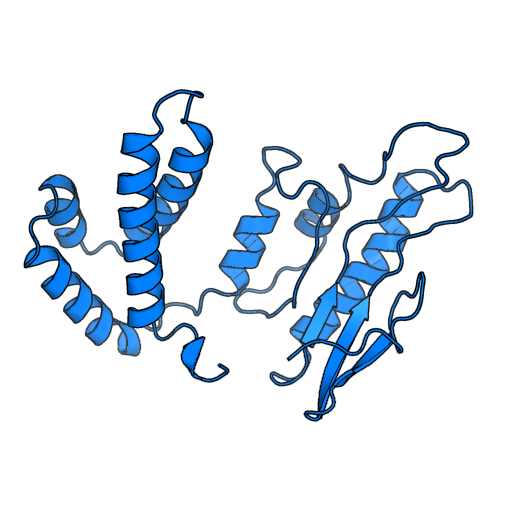 1 202 ? -13.122 22.734 6.316 1.00 49.84 202 LEU A O 1
ATOM 1618 N N . VAL A 1 203 ? -10.910 22.759 5.903 1.00 50.09 203 VAL A N 1
ATOM 1619 C CA . VAL A 1 203 ? -10.675 21.316 5.840 1.00 50.09 203 VAL A CA 1
ATOM 1620 C C . VAL A 1 203 ? -10.938 20.677 7.203 1.00 50.09 203 VAL A C 1
ATOM 1622 O O . VAL A 1 203 ? -11.695 19.719 7.284 1.00 50.09 203 VAL A O 1
ATOM 1625 N N . THR A 1 204 ? -10.422 21.256 8.289 1.00 50.16 204 THR A N 1
ATOM 1626 C CA . THR A 1 204 ? -10.677 20.777 9.659 1.00 50.16 204 THR A CA 1
ATOM 1627 C C . THR A 1 204 ? -12.161 20.861 9.996 1.00 50.16 204 THR A C 1
ATOM 1629 O O . THR A 1 204 ? -12.737 19.879 10.444 1.00 50.16 204 THR A O 1
ATOM 1632 N N . LYS A 1 205 ? -12.822 21.993 9.719 1.00 50.66 205 LYS A N 1
ATOM 1633 C CA . LYS A 1 205 ? -14.265 22.152 9.958 1.00 50.66 205 LYS A CA 1
ATOM 1634 C C . LYS A 1 205 ? -15.102 21.215 9.092 1.00 50.66 205 LYS A C 1
ATOM 1636 O O . LYS A 1 205 ? -16.120 20.732 9.575 1.00 50.66 205 LYS A O 1
ATOM 1641 N N . ALA A 1 206 ? -14.684 20.936 7.857 1.00 49.34 206 ALA A N 1
ATOM 1642 C CA . ALA A 1 206 ? -15.318 19.930 7.014 1.00 49.34 206 ALA A CA 1
ATOM 1643 C C . ALA A 1 206 ? -15.154 18.533 7.634 1.00 49.34 206 ALA A C 1
ATOM 1645 O O . ALA A 1 206 ? -16.152 17.859 7.867 1.00 49.34 206 ALA A O 1
ATOM 1646 N N . PHE A 1 207 ? -13.939 18.134 8.015 1.00 45.72 207 PHE A N 1
ATOM 1647 C CA . PHE A 1 207 ? -13.690 16.850 8.676 1.00 45.72 207 PHE A CA 1
ATOM 1648 C C . PHE A 1 207 ? -14.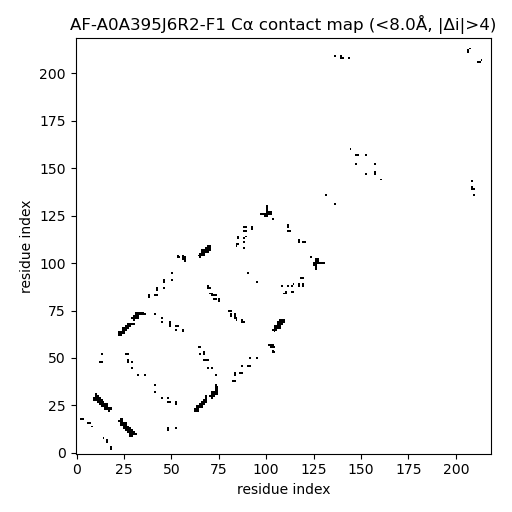490 16.684 9.979 1.00 45.72 207 PHE A C 1
ATOM 1650 O O . PHE A 1 207 ? -15.105 15.637 10.179 1.00 45.72 207 PHE A O 1
ATOM 1657 N N . THR A 1 208 ? -14.579 17.726 10.817 1.00 48.56 208 THR A N 1
ATOM 1658 C CA . THR A 1 208 ? -15.393 17.712 12.045 1.00 48.56 208 THR A CA 1
ATOM 1659 C C . THR A 1 208 ? -16.897 17.666 11.751 1.00 48.56 208 THR A C 1
ATOM 1661 O O . THR A 1 208 ? -17.633 16.956 12.430 1.00 48.56 208 THR A O 1
ATOM 1664 N N . ALA A 1 209 ? -17.384 18.399 10.744 1.00 45.53 209 ALA A N 1
ATOM 1665 C CA . ALA A 1 209 ? -18.809 18.440 10.398 1.00 45.53 209 ALA A CA 1
ATOM 1666 C C . ALA A 1 209 ? -19.311 17.151 9.723 1.00 45.53 209 ALA A C 1
ATOM 1668 O O . ALA A 1 209 ? -20.503 16.839 9.811 1.00 45.53 209 ALA A O 1
ATOM 1669 N N . PHE A 1 210 ? -18.423 16.410 9.056 1.00 42.56 210 PHE A N 1
ATOM 1670 C CA . PHE A 1 210 ? -18.749 15.166 8.358 1.00 42.56 210 PHE A CA 1
ATOM 1671 C C . PHE A 1 210 ? -18.544 13.899 9.202 1.00 42.56 210 PHE A C 1
ATOM 1673 O O . PHE A 1 210 ? -18.774 12.808 8.688 1.00 42.56 210 PHE A O 1
ATOM 1680 N N . ASP A 1 211 ? -18.170 14.020 10.484 1.00 45.56 211 ASP A N 1
ATOM 1681 C CA . ASP A 1 211 ? -17.956 12.879 11.398 1.00 45.56 211 ASP A CA 1
ATOM 1682 C C . ASP A 1 211 ? -16.960 11.846 10.817 1.00 45.56 211 ASP A C 1
ATOM 1684 O O . ASP A 1 211 ? -17.014 10.644 11.096 1.00 45.56 211 ASP A O 1
ATOM 1688 N N . ILE A 1 212 ? -16.036 12.326 9.974 1.00 46.12 212 ILE A N 1
ATOM 1689 C CA . ILE A 1 212 ? -14.962 11.538 9.370 1.00 46.12 212 ILE A CA 1
ATOM 1690 C C . ILE A 1 212 ? -13.903 11.366 10.461 1.00 46.12 212 ILE A C 1
ATOM 1692 O O . ILE A 1 212 ? -12.925 12.098 10.500 1.00 46.12 212 ILE A O 1
ATOM 1696 N N . CYS A 1 213 ? -14.157 10.426 11.374 1.00 35.88 213 CYS A N 1
ATOM 1697 C CA . CYS A 1 213 ? -13.300 10.000 12.484 1.00 35.88 213 CYS A CA 1
ATOM 1698 C C . CYS A 1 213 ? -12.773 11.141 13.394 1.00 35.88 213 CYS A C 1
ATOM 1700 O O . CYS A 1 213 ? -11.828 11.842 13.031 1.00 35.88 213 CYS A O 1
ATOM 1702 N N . PRO A 1 214 ? -13.278 11.284 14.633 1.00 34.44 214 PRO A N 1
ATOM 1703 C CA . PRO A 1 214 ? -12.650 12.167 15.606 1.00 34.44 214 PRO A CA 1
ATOM 1704 C C . PRO A 1 214 ? -11.279 11.584 15.986 1.00 34.44 214 PRO A C 1
ATOM 1706 O O . PRO A 1 214 ? -11.202 10.544 16.647 1.00 34.44 214 PRO A O 1
ATOM 1709 N N . LEU A 1 215 ? -10.191 12.236 15.557 1.00 37.66 215 LEU A N 1
ATOM 1710 C CA . LEU A 1 215 ? -8.812 11.951 15.997 1.00 37.66 215 LEU A CA 1
ATOM 1711 C C . LEU A 1 215 ? -8.676 12.024 17.532 1.00 37.66 215 LEU A C 1
ATOM 1713 O O . LEU A 1 215 ? -7.819 11.384 18.127 1.00 37.66 215 LEU A O 1
ATOM 1717 N N . ASP A 1 216 ? -9.580 12.751 18.173 1.00 36.66 216 ASP A N 1
ATOM 1718 C CA . ASP A 1 216 ? -9.751 12.975 19.604 1.00 36.66 216 ASP A CA 1
ATOM 1719 C C . ASP A 1 216 ? -10.313 11.775 20.390 1.00 36.66 216 ASP A C 1
ATOM 1721 O O . ASP A 1 216 ? -10.317 11.809 21.617 1.00 36.66 216 ASP A O 1
ATOM 1725 N N . LYS A 1 217 ? -10.726 10.678 19.736 1.00 34.72 217 LYS A N 1
ATOM 1726 C CA . LYS A 1 217 ? -11.077 9.424 20.442 1.00 34.72 217 LYS A CA 1
ATOM 1727 C C . LYS A 1 217 ? -9.888 8.494 20.708 1.00 34.72 217 LYS A C 1
ATOM 1729 O O . LYS A 1 217 ? -10.075 7.461 21.349 1.00 34.72 217 LYS A O 1
ATOM 1734 N N . TYR A 1 218 ? -8.694 8.854 20.237 1.00 40.28 218 TYR A N 1
ATOM 1735 C CA . TYR A 1 218 ? -7.475 8.049 20.368 1.00 40.28 218 TYR A CA 1
ATOM 1736 C C . TYR A 1 218 ? -6.249 8.853 20.849 1.00 40.28 218 TYR A C 1
ATOM 1738 O O . TYR A 1 218 ? -5.120 8.390 20.682 1.00 40.28 218 TYR A O 1
ATOM 1746 N N . ILE A 1 219 ? -6.458 10.030 21.454 1.00 35.78 219 ILE A N 1
ATOM 1747 C CA . ILE A 1 219 ? -5.415 10.819 22.140 1.00 35.78 219 ILE A CA 1
ATOM 1748 C C . ILE A 1 219 ? -5.631 10.746 23.650 1.00 35.78 219 ILE A C 1
ATOM 1750 O O . ILE A 1 219 ? -6.784 10.962 24.084 1.00 35.78 219 ILE A O 1
#

Organism: NCBI:txid38457

Mean predicted aligned error: 13.97 Å

Solvent-accessible surface area (backbone atoms only — not comparable to full-atom values): 13092 Å² total; per-residue (Å²): 139,79,82,77,62,88,73,64,65,81,64,31,56,74,50,73,48,72,42,99,86,70,41,45,36,39,37,26,45,48,31,74,41,91,61,98,60,57,60,68,54,49,47,54,58,47,47,53,46,44,49,54,49,34,50,47,30,49,74,50,59,91,76,50,43,34,40,38,46,64,47,56,48,66,63,59,89,86,49,92,59,78,73,51,55,71,50,43,57,58,47,50,59,72,69,52,87,81,57,81,69,39,49,55,55,45,66,56,62,55,61,65,66,42,52,85,85,48,52,51,63,59,49,58,54,54,17,66,47,74,75,80,51,66,85,74,39,51,65,42,52,51,50,47,52,50,57,51,69,76,41,96,64,63,64,72,62,55,59,57,67,69,69,72,56,64,68,61,48,53,54,49,52,56,45,49,58,52,48,67,72,70,70,69,70,97,79,60,68,72,62,48,54,55,50,49,50,51,49,52,48,51,51,49,51,47,41,64,59,65,69,61,68,69,71,75,81,78,111

Secondary structure (DSSP, 8-state):
----GGGPPTT-SSEEEE-TT--EEEEE---EE-S---HHHHHHHHHHHHHHHHHHHHHS-TT-EEEE----EE-TTTS-S-TTTTTHHHHHHHHS---T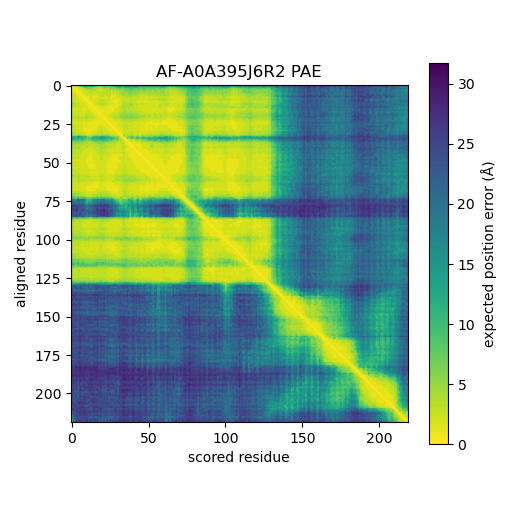T----B---S-TT-STT--HHHHHHHHTS----HHHHHHHHHHHHHHHHTTT--HHHHHHHHT--HHHHHHHHHHHHHHHHHS--TT-HHHHHHHHHHHHHHHHHHHHHTT---GGG--

pLDDT: mean 74.32, std 20.22, range [34.44, 98.25]

Foldseek 3Di:
DDFDCPPPDPLALWDWGADPVRQIEIEGRNAEDADPDPLVRVLVVLLVSQLVQQVCQQPDDPSYAGEGELHHAYDCPPPPDRSNQQVNQVCCVPPHDDDALGGRHHYHHRPCCHPVPRCSVVSNVRSNDDDDPVVVCVVLLVVVLVVVCPDPDDPVVNVVSVVPPVVVVVVVLVVCVVVVVPPDDPDDVVVCVVVVVVNVVVVVSVCVSVPVDDPVVPD